Protein 3RZ2 (pdb70)

CATH classification: 3.90.190.10

Organism: Rattus norvegicus (NCBI:txid10116)

Foldseek 3Di:
DWWAQDVLAIEGEWEQDAPVCVVVVLVVCVVQQAQEEEEAEDHHDDCCVVVVPNHYYHYQHDAQLGPRPPVVLVCLLVCRLPVRVPPGRHYHYYYYHGGRRCVLLSVLSNVCLVVAQSVSSVVSVCVTVVDDQPPSSSVVSNVDDYPNPHDD/DFWFDDDLAIEDEWADDAQVCVVVCVVCVVVQQAQEEEAQADDHYDVCVVVVPGYHYHYQHADFLDDSDPVVQVVLLVCRQCVSVVDGRHYYYYYYHRRARVRLLSVLCSDVLCPDQSVRSVCSVCVRVVVHDDPSSSVVSNPDDHPNVHDD/DCPDDDDDD/DPDDDDDDD

Solvent-accessible surface area: 15547 Å² total; per-residue (Å²): 106,30,56,3,59,43,122,71,4,60,0,3,14,4,82,23,11,80,121,91,66,34,90,64,35,24,54,42,8,67,179,93,30,4,37,2,9,1,2,1,4,68,53,69,31,48,0,36,56,15,37,69,95,70,10,64,1,8,23,6,71,28,69,51,44,36,85,1,61,118,97,17,10,74,32,0,21,45,26,3,90,88,44,5,79,95,81,116,59,10,0,0,0,1,0,0,35,93,11,20,28,37,0,2,4,2,0,0,0,4,0,13,1,6,61,29,66,55,55,70,0,6,117,61,3,88,124,73,72,173,60,15,3,83,86,52,8,46,104,46,2,93,79,26,88,6,59,52,60,23,150,126,130,20,69,4,66,46,117,76,2,52,1,4,5,17,96,35,13,85,85,81,43,24,108,74,56,20,42,51,13,57,151,87,36,7,51,0,20,3,5,3,2,46,58,78,53,48,6,34,50,18,52,89,117,56,13,64,6,4,44,24,78,25,57,114,36,44,71,8,65,137,96,16,10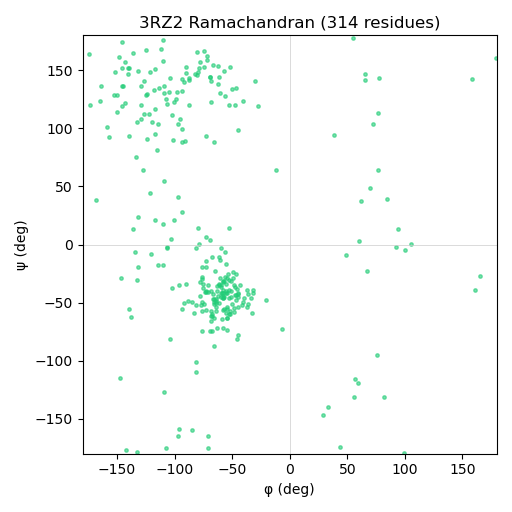,52,25,0,18,69,22,6,50,55,48,4,71,112,34,113,59,8,0,0,2,0,4,2,62,77,42,20,35,37,0,0,6,8,0,0,0,1,0,11,1,4,19,51,36,54,73,75,0,18,116,65,1,73,144,48,78,210,57,4,15,81,78,54,14,52,113,40,2,92,72,26,94,6,54,45,90,26,205,126,154,106,108,47,59,73,95,115,95,137,152,112,61,73,154,126,104,112

GO terms:
  GO:0004725 protein tyrosine phosphatase activity (F, IDA)
  GO:0005634 nucleus (C, EXP)

Radius of gyration: 25.51 Å; Cα contacts (8 Å, |Δi|>4): 509; chains: 4; bounding box: 79×42×64 Å

Secondary structure (DSSP, 8-state):
---EEETTEEEEEE----TTTHHHHHHHHHTTTEEEEEE-S---S--HHHHHSS-EEEE----SSS---SHHHHHHHHHHHHHHHHSTT-EEEEE-SSSSTTHHHHHHHHHHTTT--HHHHHHHHHTTSSS---HHHHHHHHH---------/-EEEEETTEEEEEE----TTTHHHHHHHHHTTTEEEEEESS---S-HHHHHTTTPBP-B----SSS--HHHHHHHHHHHHHHHHHHSTT-EEEEE-SSSSTHHHHHHHHHHHHTSS-HHHHHHHHHTTTSS---HHHHHHHHT---------/---S-----/---------

Sequence (322 aa):
PVEVTYKNMRFLITHNPTNATLNKFIEELKKYGVTTIVRVCEATYDTTLVEKEGIHVLDWPFDDGAPPSNQIVDDWLSLVKIKFREEPGCCIAVHCVAGLGRAPVLVALALIEGGMKYEDAVQFIRQKRRGAFNSKQLLYLEKYRPKMRLRFPVEVTYKNMRFLITHNPTNATLNKFIEELKKYGVTTIVRVCEATYDTTLVEKEGIHVLDWPFDDGAPPSNQIVDDWLSLVKIKFREEPGCCIAVHCVAGLGRAPVLVALALIEGGMKYEDAVQFIRQKRRGAFNSKQLLYLEKYRPKMRLRFSLIPPKYITSLIPPKYIT

Structure (mmCIF, N/CA/C/O backbone):
data_3RZ2
#
_entry.id   3RZ2
#
_cell.length_a   146.513
_cell.length_b   146.513
_cell.length_c   146.513
_cell.angle_alpha   90.00
_cell.angle_beta   90.00
_cell.angle_gamma   90.00
#
_symmetry.space_group_name_H-M   'I 21 3'
#
loop_
_entity.id
_entity.type
_entity.pdbx_description
1 polymer 'Protein tyrosine phosphatase type IVA 1'
2 polymer 'Prl-1 (PTP4A1)'
3 water water
#
loop_
_atom_site.group_PDB
_atom_site.id
_atom_site.type_symbol
_atom_site.label_atom_id
_atom_site.label_alt_id
_atom_site.label_comp_id
_atom_site.label_asym_id
_atom_site.label_entity_id
_atom_site.label_seq_id
_atom_site.pdbx_PDB_ins_code
_atom_site.Cartn_x
_atom_site.Cartn_y
_atom_site.Cartn_z
_atom_site.occupancy
_atom_site.B_iso_or_equiv
_atom_site.auth_seq_id
_atom_site.auth_comp_id
_atom_site.auth_asym_id
_atom_site.auth_atom_id
_atom_site.pdbx_PDB_model_num
ATOM 1 N N . PRO A 1 29 ? -27.946 24.540 -33.182 1.00 74.27 9 PRO A N 1
ATOM 2 C CA . PRO A 1 29 ? -27.541 23.237 -33.790 1.00 73.97 9 PRO A CA 1
ATOM 3 C C . PRO A 1 29 ? -27.398 23.272 -35.331 1.00 71.99 9 PRO A C 1
ATOM 4 O O . PRO A 1 29 ? -28.338 23.641 -36.047 1.00 71.18 9 PRO A O 1
ATOM 8 N N . VAL A 1 30 ? -26.220 22.871 -35.822 1.00 69.63 10 VAL A N 1
ATOM 9 C CA . VAL A 1 30 ? -25.920 22.863 -37.262 1.00 67.46 10 VAL A CA 1
ATOM 10 C C . VAL A 1 30 ? -25.759 21.475 -37.907 1.00 65.77 10 VAL A C 1
ATOM 11 O O . VAL A 1 30 ? -25.62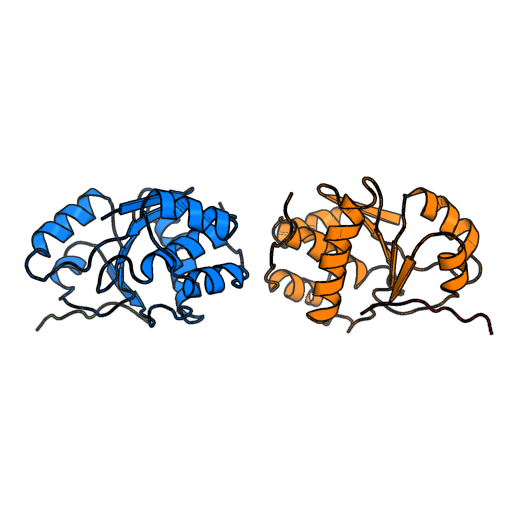4 20.459 -37.219 1.00 65.19 10 VAL A O 1
ATOM 15 N N . GLU A 1 31 ? -25.730 21.459 -39.238 1.00 63.45 11 GLU A N 1
ATOM 16 C CA . GLU A 1 31 ? -25.619 20.220 -40.003 1.00 60.93 11 GLU A CA 1
ATOM 17 C C . GLU A 1 31 ? -24.720 20.278 -41.244 1.00 60.23 11 GLU A C 1
ATOM 18 O O . GLU A 1 31 ? -24.634 21.296 -41.929 1.00 59.67 11 GLU A O 1
ATOM 24 N N . VAL A 1 32 ? -24.067 19.162 -41.544 1.00 59.61 12 VAL A N 1
ATOM 25 C CA . VAL A 1 32 ? -23.180 19.096 -42.696 1.00 58.91 12 VAL A CA 1
ATOM 26 C C . VAL A 1 32 ? -23.242 17.727 -43.349 1.00 57.70 12 VAL A C 1
ATOM 27 O O . VAL A 1 32 ? -23.249 16.704 -42.664 1.00 57.06 12 VAL A O 1
ATOM 31 N N . THR A 1 33 ? -23.292 17.715 -44.677 1.00 56.22 13 THR A N 1
ATOM 32 C CA . THR A 1 33 ? -23.335 16.460 -45.406 1.00 54.74 13 THR A CA 1
ATOM 33 C C . THR A 1 33 ? -22.213 16.376 -46.434 1.00 53.38 13 THR A C 1
ATOM 34 O O . THR A 1 33 ? -21.558 17.361 -46.749 1.00 52.48 13 THR A O 1
ATOM 38 N N . TYR A 1 34 ? -22.011 15.178 -46.955 1.00 52.02 14 TYR A N 1
ATOM 39 C CA . TYR A 1 34 ? -20.973 14.918 -47.926 1.00 52.18 14 TYR A CA 1
ATOM 40 C C . TYR A 1 34 ? -21.226 13.484 -48.343 1.00 52.09 14 TYR A C 1
ATOM 41 O O . TYR A 1 34 ? -21.193 12.584 -47.508 1.00 53.28 14 TYR A O 1
ATOM 50 N N . LYS A 1 35 ? -21.491 13.270 -49.626 1.00 52.20 15 LYS A N 1
ATOM 51 C CA . LYS A 1 35 ? -21.762 11.930 -50.131 1.00 51.60 15 LYS A CA 1
ATOM 52 C C . LYS A 1 35 ? -22.917 11.334 -49.344 1.00 51.56 15 LYS A C 1
ATOM 53 O O . LYS A 1 35 ? -23.943 11.980 -49.140 1.00 52.87 15 LYS A O 1
ATOM 59 N N . ASN A 1 36 ? -22.725 10.106 -48.883 1.00 52.43 16 ASN A N 1
ATOM 60 C CA . ASN A 1 36 ? -23.733 9.380 -48.119 1.00 53.40 16 ASN A CA 1
ATOM 61 C C . ASN A 1 36 ? -23.817 9.805 -46.654 1.00 52.86 16 ASN A C 1
ATOM 62 O O . ASN A 1 36 ? -24.629 9.259 -45.894 1.00 53.13 16 ASN A O 1
ATOM 67 N N . MET A 1 37 ? -22.993 10.777 -46.262 1.00 51.15 17 MET A N 1
ATOM 68 C CA . MET A 1 37 ? -22.959 11.230 -44.878 1.00 49.43 17 MET A CA 1
ATOM 69 C C . MET A 1 37 ? -23.652 12.550 -44.612 1.00 48.31 17 MET A C 1
ATOM 70 O O . MET A 1 37 ? -23.611 13.466 -45.419 1.00 48.37 17 MET A O 1
ATOM 75 N N . ARG A 1 38 ? -24.285 12.633 -43.451 1.00 49.39 18 ARG A N 1
ATOM 76 C CA . ARG A 1 38 ? -24.988 13.831 -43.010 1.00 48.41 18 ARG A CA 1
ATOM 77 C C . ARG A 1 38 ? -24.879 13.805 -41.502 1.00 49.21 18 ARG A C 1
ATOM 78 O O . ARG A 1 38 ? -25.410 12.907 -40.840 1.00 48.68 18 ARG A O 1
ATOM 86 N N . PHE A 1 39 ? -24.167 14.781 -40.963 1.00 50.46 19 PHE A N 1
ATOM 87 C CA . PHE A 1 39 ? -23.960 14.862 -39.529 1.00 50.49 19 PHE A CA 1
ATOM 88 C C . PHE A 1 39 ? -24.732 16.038 -38.984 1.00 51.43 19 PHE A C 1
ATOM 89 O O . PHE A 1 39 ? -25.328 16.803 -39.748 1.00 51.96 19 PHE A O 1
ATOM 97 N N . LEU A 1 40 ? -24.713 16.191 -37.668 1.00 50.55 20 LEU A N 1
ATOM 98 C CA . LEU A 1 40 ? -25.433 17.283 -37.049 1.00 51.76 20 LEU A CA 1
ATOM 99 C C . LEU A 1 40 ? -24.860 17.623 -35.685 1.00 53.50 20 LEU A C 1
ATOM 100 O O . LEU A 1 40 ? -25.257 17.023 -34.692 1.00 54.27 20 LEU A O 1
ATOM 105 N N . ILE A 1 41 ? -23.928 18.575 -35.630 1.00 55.23 21 ILE A N 1
ATOM 106 C CA . ILE A 1 41 ? -23.340 18.973 -34.350 1.00 57.28 21 ILE A CA 1
ATOM 107 C C . ILE A 1 41 ? -24.407 19.687 -33.555 1.00 58.91 21 ILE A C 1
ATOM 108 O O . ILE A 1 41 ? -25.220 20.414 -34.116 1.00 60.39 21 ILE A O 1
ATOM 113 N N . THR A 1 42 ? -24.409 19.493 -32.247 1.00 61.18 22 THR A N 1
ATOM 114 C CA . THR A 1 42 ? -25.426 20.125 -31.428 1.00 63.07 22 THR A CA 1
ATOM 115 C C . THR A 1 42 ? -24.913 20.613 -30.088 1.00 65.34 22 THR A C 1
ATOM 116 O O . THR A 1 42 ? -23.720 20.518 -29.783 1.00 64.11 22 THR A O 1
ATOM 120 N N . HIS A 1 43 ? -25.849 21.138 -29.298 1.00 69.47 23 HIS A N 1
ATOM 121 C CA . HIS A 1 43 ? -25.570 21.657 -27.969 1.00 72.03 23 HIS A CA 1
ATOM 122 C C . HIS A 1 43 ? -26.067 20.699 -26.913 1.00 73.96 23 HIS A C 1
ATOM 123 O O . HIS A 1 43 ? -27.208 20.228 -26.965 1.00 74.65 23 HIS A O 1
ATOM 130 N N . ASN A 1 44 ? -25.187 20.419 -25.961 1.00 75.76 24 ASN A N 1
ATOM 131 C CA . ASN A 1 44 ? -25.475 19.548 -24.833 1.00 76.68 24 ASN A CA 1
ATOM 132 C C . ASN A 1 44 ? -26.846 19.920 -24.273 1.00 77.15 24 ASN A C 1
ATOM 133 O O . ASN A 1 44 ? -26.975 20.875 -23.505 1.00 76.99 24 ASN A O 1
ATOM 138 N N . PRO A 1 45 ? -27.889 19.170 -24.649 1.00 77.31 25 PRO A N 1
ATOM 139 C CA . PRO A 1 45 ? -29.230 19.473 -24.154 1.00 78.16 25 PRO A CA 1
ATOM 140 C C . PRO A 1 45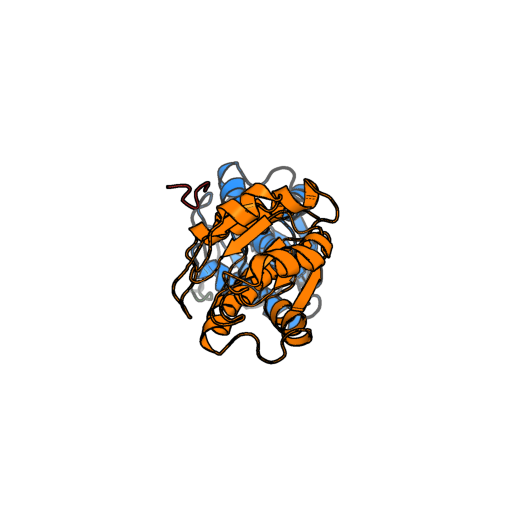 ? -29.325 19.344 -22.647 1.00 79.35 25 PRO A C 1
ATOM 141 O O . PRO A 1 45 ? -28.766 18.418 -22.050 1.00 78.08 25 PRO A O 1
ATOM 145 N N . THR A 1 46 ? -30.024 20.288 -22.030 1.00 81.64 26 THR A N 1
ATOM 146 C CA . THR A 1 46 ? -30.214 20.238 -20.592 1.00 83.02 26 THR A CA 1
ATOM 147 C C . THR A 1 46 ? -31.352 19.249 -20.375 1.00 84.44 26 THR A C 1
ATOM 148 O O . THR A 1 46 ? -32.055 18.872 -21.319 1.00 85.05 26 THR A O 1
ATOM 152 N N . ASN A 1 47 ? -31.516 18.805 -19.141 1.00 85.71 27 ASN A N 1
ATOM 153 C CA . ASN A 1 47 ? -32.579 17.877 -18.821 1.00 86.51 27 ASN A CA 1
ATOM 154 C C . ASN A 1 47 ? -33.898 18.625 -19.071 1.00 87.76 27 ASN A C 1
ATOM 155 O O . ASN A 1 47 ? -34.945 18.018 -19.323 1.00 88.33 27 ASN A O 1
ATOM 160 N N . ALA A 1 48 ? -33.816 19.956 -19.024 1.00 88.05 28 ALA A N 1
ATOM 161 C CA . ALA A 1 48 ? -34.962 20.848 -19.217 1.00 87.73 28 ALA A CA 1
ATOM 162 C C . ALA A 1 48 ? -35.566 20.856 -20.624 1.00 87.65 28 ALA A C 1
ATOM 163 O O . ALA A 1 48 ? -36.647 21.426 -20.831 1.00 88.81 28 ALA A O 1
ATOM 165 N N . THR A 1 49 ? -34.883 20.237 -21.588 1.00 85.59 29 THR A N 1
ATOM 166 C CA . THR A 1 49 ? -35.377 20.209 -22.964 1.00 82.50 29 THR A CA 1
ATOM 167 C C . THR A 1 49 ? -35.305 18.838 -23.634 1.00 80.14 29 THR A C 1
ATOM 168 O O . THR A 1 49 ? -35.809 18.662 -24.746 1.00 79.06 29 THR A O 1
ATOM 172 N N . LEU A 1 50 ? -34.689 17.874 -22.951 1.00 78.33 30 LEU A N 1
ATO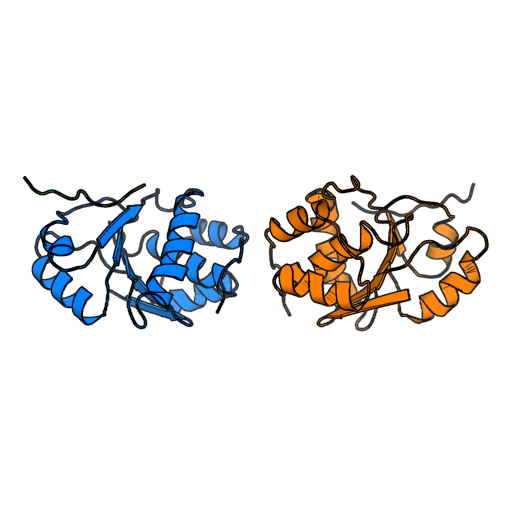M 173 C CA . LEU A 1 50 ? -34.537 16.508 -23.464 1.00 76.02 30 LEU A CA 1
ATOM 174 C C . LEU A 1 50 ? -35.739 16.019 -24.270 1.00 74.15 30 LEU A C 1
ATOM 175 O O . LEU A 1 50 ? -35.571 15.401 -25.314 1.00 74.56 30 LEU A O 1
ATOM 177 N N . ASN A 1 51 ? -36.943 16.303 -23.785 1.00 73.46 31 ASN A N 1
ATOM 178 C CA . ASN A 1 51 ? -38.174 15.896 -24.461 1.00 71.91 31 ASN A CA 1
ATOM 179 C C . ASN A 1 51 ? -38.284 16.540 -25.835 1.00 70.67 31 ASN A C 1
ATOM 180 O O . ASN A 1 51 ? -38.644 15.883 -26.807 1.00 69.77 31 ASN A O 1
ATOM 182 N N . LYS A 1 52 ? -37.974 17.829 -25.907 1.00 70.01 32 LYS A N 1
ATOM 183 C CA . LYS A 1 52 ? -38.031 18.560 -27.167 1.00 69.76 32 LYS A CA 1
ATOM 184 C C . LYS A 1 52 ? -36.884 18.141 -28.071 1.00 69.43 32 LYS A C 1
ATOM 185 O O . LYS A 1 52 ? -37.057 17.994 -29.284 1.00 69.27 32 LYS A O 1
ATOM 187 N N . PHE A 1 53 ? -35.712 17.956 -27.470 1.00 69.41 33 PHE A N 1
ATOM 188 C CA . PHE A 1 53 ? -34.511 17.555 -28.201 1.00 69.04 33 PHE A CA 1
ATOM 189 C C . PHE A 1 53 ? -34.809 16.323 -29.033 1.00 68.07 33 PHE A C 1
ATOM 190 O O . PHE A 1 53 ? -34.633 16.323 -30.245 1.00 66.77 33 PHE A O 1
ATOM 198 N N . ILE A 1 54 ? -35.267 15.275 -28.362 1.00 67.94 34 ILE A N 1
ATOM 199 C CA . ILE A 1 54 ? -35.615 14.033 -29.029 1.00 68.77 34 ILE A CA 1
ATOM 200 C C . ILE A 1 54 ? -36.465 14.332 -30.261 1.00 69.01 34 ILE A C 1
ATOM 201 O O . ILE A 1 54 ? -36.214 13.810 -31.350 1.00 68.96 34 ILE A O 1
ATOM 206 N N . GLU A 1 55 ? -37.476 15.175 -30.079 1.00 67.66 35 GLU A N 1
ATOM 207 C CA . GLU A 1 55 ? -38.358 15.544 -31.174 1.00 66.92 35 GLU A CA 1
ATOM 208 C C . GLU A 1 55 ? -37.566 16.204 -32.305 1.00 66.43 35 GLU A C 1
ATOM 209 O O . GLU A 1 55 ? -37.811 15.937 -33.481 1.00 65.95 35 GLU A O 1
ATOM 211 N N . GLU A 1 56 ? -36.623 17.071 -31.953 1.00 65.00 36 GLU A N 1
ATOM 212 C CA . GLU A 1 56 ? -35.817 17.737 -32.965 1.00 63.33 36 GLU A CA 1
ATOM 213 C C . GLU A 1 56 ? -35.008 16.677 -33.680 1.00 62.94 36 GLU A C 1
ATOM 214 O O . GLU A 1 56 ? -35.097 16.513 -34.891 1.00 62.87 36 GLU A O 1
ATOM 216 N N . LEU A 1 57 ? -34.224 15.948 -32.898 1.00 63.53 37 LEU A N 1
ATOM 217 C CA . LEU A 1 57 ? -33.364 14.894 -33.409 1.00 63.05 37 LEU A CA 1
ATOM 218 C C . LEU A 1 57 ? -34.061 13.941 -34.365 1.00 62.86 37 LEU A C 1
ATOM 219 O O . LEU A 1 57 ? -33.493 13.574 -35.393 1.00 64.10 37 LEU A O 1
ATOM 224 N N . LYS A 1 58 ? -35.281 13.535 -34.029 1.00 61.92 38 LYS A N 1
ATOM 225 C CA . LYS A 1 58 ? -36.015 12.595 -34.869 1.00 62.41 38 LYS A CA 1
ATOM 226 C C . LYS A 1 58 ? -36.526 13.237 -36.161 1.00 62.82 38 LYS A C 1
ATOM 227 O O . LYS A 1 58 ? -36.838 12.536 -37.128 1.00 63.43 38 LYS A O 1
ATOM 229 N N . LYS A 1 59 ? -36.601 14.568 -36.170 1.00 62.91 39 LYS A N 1
ATOM 230 C CA . LYS A 1 59 ? -37.062 15.326 -37.335 1.00 62.46 39 LYS A CA 1
ATOM 231 C C . LYS A 1 59 ? -35.927 15.503 -38.345 1.00 62.01 39 LYS A C 1
ATOM 232 O O . LYS A 1 59 ? -36.111 16.077 -39.424 1.00 62.69 39 LYS A O 1
ATOM 238 N N . TYR A 1 60 ? -34.752 15.006 -37.978 1.00 61.51 40 TYR A N 1
ATOM 239 C CA . TYR A 1 60 ? -33.573 15.077 -38.831 1.00 60.09 40 TYR A CA 1
ATOM 240 C C . TYR A 1 60 ? -33.187 13.704 -39.373 1.00 58.14 40 TYR A C 1
ATOM 241 O O . TYR A 1 60 ? -32.459 13.595 -40.362 1.00 58.48 40 TYR A O 1
ATOM 250 N N . GLY A 1 61 ? -33.698 12.659 -38.735 1.00 55.10 41 GLY A N 1
ATOM 251 C CA . GLY A 1 61 ? -33.376 11.318 -39.166 1.00 53.73 41 GLY A CA 1
ATOM 252 C C . GLY A 1 61 ? -32.196 10.836 -38.355 1.00 52.94 41 GLY A C 1
ATOM 253 O O . GLY A 1 61 ? -31.568 9.839 -38.698 1.00 51.46 41 GLY A O 1
ATOM 254 N N . VAL A 1 62 ? -31.896 11.562 -37.278 1.00 52.82 42 VAL A N 1
ATOM 255 C CA . VAL A 1 62 ? -30.791 11.218 -36.396 1.00 52.19 42 VAL A CA 1
ATOM 256 C C . VAL A 1 62 ? -31.118 9.931 -35.671 1.00 53.39 42 VAL A C 1
ATOM 257 O O . VAL A 1 62 ? -32.122 9.852 -34.974 1.00 54.36 42 VAL A O 1
ATOM 261 N N . THR A 1 63 ? -30.255 8.931 -35.831 1.00 54.40 43 THR A N 1
ATOM 262 C CA . THR A 1 63 ? -30.456 7.614 -35.230 1.00 53.87 43 THR A CA 1
ATOM 263 C C . THR A 1 63 ? -29.411 7.285 -34.186 1.00 54.89 43 THR A C 1
ATOM 264 O O . THR A 1 63 ? -29.575 6.364 -33.380 1.00 55.45 43 THR A O 1
ATOM 268 N N . THR A 1 64 ? -28.315 8.019 -34.228 1.00 53.71 44 THR A N 1
ATOM 269 C CA . THR A 1 64 ? -27.235 7.780 -33.304 1.00 53.14 44 THR A CA 1
ATOM 270 C C . THR A 1 64 ? -26.690 9.109 -32.882 1.00 54.32 44 THR A C 1
ATOM 271 O O . THR A 1 64 ? -26.775 10.087 -33.621 1.00 56.29 44 THR A O 1
ATOM 275 N N . ILE A 1 65 ? -26.136 9.154 -31.686 1.00 54.06 45 ILE A N 1
ATOM 276 C CA . ILE A 1 65 ? -25.577 10.382 -31.198 1.00 53.20 45 ILE A CA 1
ATOM 277 C C . ILE A 1 65 ? -24.329 10.046 -30.413 1.00 53.63 45 ILE A C 1
ATOM 278 O O . ILE A 1 65 ? -24.369 9.273 -29.460 1.00 54.11 45 ILE A O 1
ATOM 283 N N . VAL A 1 66 ? -23.209 10.617 -30.832 1.00 53.37 46 VAL A N 1
ATOM 284 C CA . VAL A 1 66 ? -21.962 10.376 -30.143 1.00 52.13 46 VAL A CA 1
ATOM 285 C C . VAL A 1 66 ? -21.698 11.551 -29.209 1.00 54.32 46 VAL A C 1
ATOM 286 O O . VAL A 1 66 ? -21.713 12.704 -29.636 1.00 54.36 46 VAL A O 1
ATOM 290 N N . ARG A 1 67 ? -21.497 11.247 -27.928 1.00 56.04 47 ARG A N 1
ATOM 291 C CA . ARG A 1 67 ? -21.203 12.253 -26.918 1.00 56.71 47 ARG A CA 1
ATOM 292 C C . ARG A 1 67 ? -19.700 12.163 -26.682 1.00 58.80 47 ARG A C 1
ATOM 293 O O . ARG A 1 67 ? -19.207 11.174 -26.142 1.00 59.51 47 ARG A O 1
ATOM 301 N N . VAL A 1 68 ? -18.984 13.203 -27.095 1.00 61.06 48 VAL A N 1
ATOM 302 C CA . VAL A 1 68 ? -17.530 13.269 -26.971 1.00 62.22 48 VAL A CA 1
ATOM 303 C C . VAL A 1 68 ? -17.069 14.158 -25.819 1.00 63.69 48 VAL A C 1
ATOM 304 O O . VAL A 1 68 ? -15.873 14.398 -25.649 1.00 63.56 48 VAL A O 1
ATOM 308 N N . CYS A 1 69 ? -18.018 14.653 -25.036 1.00 66.35 49 CYS A N 1
ATOM 309 C CA . CYS A 1 69 ? -17.700 15.514 -23.903 1.00 69.56 49 CYS A CA 1
ATOM 310 C C . CYS A 1 69 ? -18.493 14.994 -22.703 1.00 70.00 49 CYS A C 1
ATOM 311 O O . CYS A 1 69 ? -19.193 13.990 -22.820 1.00 70.98 49 CYS A O 1
ATOM 314 N N . GLU A 1 70 ? -18.372 15.649 -21.553 1.00 71.20 50 GLU A N 1
ATOM 315 C CA . GLU A 1 70 ? -19.091 15.225 -20.340 1.00 72.26 50 GLU A CA 1
ATOM 316 C C . GLU A 1 70 ? -20.585 14.914 -20.562 1.00 72.02 50 GLU A C 1
ATOM 317 O O . GLU A 1 70 ? -21.303 15.679 -21.214 1.00 71.67 50 GLU A O 1
ATOM 319 N N . ALA A 1 71 ? -21.045 13.791 -20.006 1.00 71.44 51 ALA A N 1
ATOM 320 C CA . ALA A 1 71 ? -22.443 13.370 -20.135 1.00 71.93 51 ALA A CA 1
ATOM 321 C C . ALA A 1 71 ? -23.307 13.981 -19.035 1.00 72.24 51 ALA A C 1
ATOM 322 O O . ALA A 1 71 ? -23.088 13.737 -17.848 1.00 72.54 51 ALA A O 1
ATOM 324 N N . THR A 1 72 ? -24.308 14.757 -19.432 1.00 71.96 52 THR A N 1
ATOM 325 C CA . THR A 1 72 ? -25.163 15.411 -18.458 1.00 71.13 52 THR A CA 1
ATOM 326 C C . THR A 1 72 ? -26.640 15.078 -18.561 1.00 70.50 52 THR A C 1
ATOM 327 O O . THR A 1 72 ? -27.487 15.965 -18.471 1.00 70.85 52 THR A O 1
ATOM 331 N N . TYR A 1 73 ? -26.954 13.805 -18.745 1.00 69.75 53 TYR A N 1
ATOM 332 C CA . TYR A 1 73 ? -28.346 13.408 -18.833 1.00 70.52 53 TYR A CA 1
ATOM 333 C C . TYR A 1 73 ? -28.563 11.921 -19.057 1.00 70.89 53 TYR A C 1
ATOM 334 O O . TYR A 1 73 ? -27.658 11.198 -19.475 1.00 70.05 53 TYR A O 1
ATOM 343 N N . ASP A 1 74 ? -29.782 11.486 -18.747 1.00 72.31 54 ASP A N 1
ATOM 344 C CA . ASP A 1 74 ? -30.214 10.103 -18.897 1.00 73.45 54 ASP A CA 1
ATOM 345 C C . ASP A 1 74 ? -30.381 9.780 -20.376 1.00 73.02 54 ASP A C 1
ATOM 346 O O . ASP A 1 74 ? -30.568 10.675 -21.200 1.00 71.86 54 ASP A O 1
ATOM 351 N N . THR A 1 75 ? -30.334 8.494 -20.704 1.00 72.75 55 THR A N 1
ATOM 352 C CA . THR A 1 75 ? -30.463 8.061 -22.085 1.00 71.53 55 THR A CA 1
ATOM 353 C C . THR A 1 75 ? -31.642 7.120 -22.312 1.00 71.43 55 THR A C 1
ATOM 354 O O . THR A 1 75 ? -31.966 6.795 -23.452 1.00 72.01 55 THR A O 1
ATOM 358 N N . THR A 1 76 ? -32.289 6.689 -21.234 1.00 71.25 56 THR A N 1
ATOM 359 C CA . THR A 1 76 ? -33.413 5.765 -21.355 1.00 70.34 56 THR A CA 1
ATOM 360 C C . THR A 1 76 ? -34.539 6.299 -22.231 1.00 69.34 56 THR A C 1
ATOM 361 O O . THR A 1 76 ? -35.074 5.568 -23.063 1.00 68.49 56 THR A O 1
ATOM 365 N N . LEU A 1 77 ? -34.900 7.566 -22.044 1.00 69.32 57 LEU A N 1
ATOM 366 C CA . LEU A 1 77 ? -35.968 8.173 -22.836 1.00 69.25 57 LEU A CA 1
ATOM 367 C C . LEU A 1 77 ? -35.568 8.199 -24.303 1.00 69.59 57 LEU A C 1
ATOM 368 O O . LEU A 1 77 ? -36.393 7.947 -25.182 1.00 69.52 57 LEU A O 1
ATOM 370 N N . VAL A 1 78 ? -34.297 8.510 -24.553 1.00 70.15 58 VAL A N 1
ATOM 371 C CA . VAL A 1 78 ? -33.738 8.561 -25.908 1.00 70.66 58 VAL A CA 1
ATOM 372 C C . VAL A 1 78 ? -33.738 7.171 -26.521 1.00 70.80 58 VAL A C 1
ATOM 373 O O . VAL A 1 78 ? -34.380 6.910 -27.536 1.00 69.53 58 VAL A O 1
ATOM 377 N N . GLU A 1 79 ? -32.974 6.290 -25.891 1.00 71.99 59 GLU A N 1
ATOM 378 C CA . GLU A 1 79 ? -32.862 4.915 -26.325 1.00 73.11 59 GLU A CA 1
ATOM 379 C C . GLU A 1 79 ? -34.261 4.338 -26.436 1.00 73.20 59 GLU A C 1
ATOM 380 O O . GLU A 1 79 ? -34.499 3.396 -27.190 1.00 74.51 59 GLU A O 1
ATOM 386 N N . LYS A 1 80 ? -35.185 4.907 -25.669 1.00 72.60 60 LYS A N 1
ATOM 387 C CA . LYS A 1 80 ? -36.570 4.467 -25.700 1.00 71.08 60 LYS A CA 1
ATOM 388 C C . LYS A 1 80 ? -36.984 4.641 -27.153 1.00 70.00 60 LYS A C 1
ATOM 389 O O . LYS A 1 80 ? -37.584 3.752 -27.760 1.00 69.80 60 LYS A O 1
ATOM 391 N N . GLU A 1 81 ? -36.628 5.798 -27.702 1.00 69.76 61 GLU A N 1
ATOM 392 C CA . GLU A 1 81 ? -36.910 6.135 -29.092 1.00 69.29 61 GLU A CA 1
ATOM 393 C C . GLU A 1 81 ? -35.697 5.756 -29.924 1.00 67.25 61 GLU A C 1
ATOM 394 O O . GLU A 1 81 ? -34.719 6.493 -29.976 1.00 67.80 61 GLU A O 1
ATOM 400 N N . GLY A 1 82 ? -35.777 4.596 -30.562 1.00 64.52 62 GLY A N 1
ATOM 401 C CA . GLY A 1 82 ? -34.690 4.097 -31.379 1.00 61.77 62 GLY A CA 1
ATOM 402 C C . GLY A 1 82 ? -33.556 5.041 -31.731 1.00 60.74 62 GLY A C 1
ATOM 403 O O . GLY A 1 82 ? -33.348 5.337 -32.907 1.00 61.97 62 GLY A O 1
ATOM 404 N N . ILE A 1 83 ? -32.812 5.502 -30.727 1.00 59.17 63 ILE A N 1
ATOM 405 C CA . ILE A 1 83 ? -31.673 6.396 -30.952 1.00 57.64 63 ILE A CA 1
ATOM 406 C C . ILE A 1 83 ? -30.517 6.021 -30.032 1.00 57.84 63 ILE A C 1
ATOM 407 O O . ILE A 1 83 ? -30.459 6.485 -28.899 1.00 60.08 63 ILE A O 1
ATOM 412 N N . HIS A 1 84 ? -29.587 5.194 -30.496 1.00 57.60 64 HIS A N 1
ATOM 413 C CA . HIS A 1 84 ? -28.497 4.840 -29.606 1.00 57.86 64 HIS A CA 1
ATOM 414 C C . HIS A 1 84 ? -27.609 6.031 -29.285 1.00 56.66 64 HIS A C 1
ATOM 415 O O . HIS A 1 84 ? -27.532 6.989 -30.053 1.00 57.46 64 HIS A O 1
ATOM 422 N N . VAL A 1 85 ? -26.951 5.968 -28.133 1.00 55.66 65 VAL A N 1
ATOM 423 C CA . VAL A 1 85 ? -26.056 7.025 -27.702 1.00 55.23 65 VAL A CA 1
ATOM 424 C C . VAL A 1 85 ? -24.739 6.396 -27.308 1.00 56.17 65 VAL A C 1
ATOM 425 O O . VAL A 1 85 ? -24.649 5.710 -26.292 1.00 58.05 65 VAL A O 1
ATOM 429 N N . LEU A 1 86 ? -23.726 6.613 -28.136 1.00 56.43 66 LEU A N 1
ATOM 430 C CA . LEU A 1 86 ? -22.395 6.091 -27.884 1.00 57.16 66 LEU A CA 1
ATOM 431 C C . LEU A 1 86 ? -21.665 7.170 -27.121 1.00 58.11 66 LEU A C 1
ATOM 432 O O . LEU A 1 86 ? -21.820 8.348 -27.426 1.00 58.86 66 LEU A O 1
ATOM 437 N N . ASP A 1 87 ? -20.873 6.779 -26.132 1.00 58.12 67 ASP A N 1
ATOM 438 C CA . ASP A 1 87 ? -20.141 7.756 -25.348 1.00 58.55 67 ASP A CA 1
ATOM 439 C C . ASP A 1 87 ? -18.639 7.570 -25.497 1.00 58.90 67 ASP A C 1
ATOM 440 O O . ASP A 1 87 ? -18.039 6.745 -24.808 1.00 59.31 67 ASP A O 1
ATOM 445 N N . TRP A 1 88 ? -18.035 8.322 -26.412 1.00 58.57 68 TRP A N 1
ATOM 446 C CA . TRP A 1 88 ? -16.596 8.235 -26.628 1.00 58.65 68 TRP A CA 1
ATOM 447 C C . TRP A 1 88 ? -15.991 9.622 -26.454 1.00 59.66 68 TRP A C 1
ATOM 448 O O . TRP A 1 88 ? -15.882 10.388 -27.405 1.00 59.31 68 TRP A O 1
ATOM 459 N N . PRO A 1 89 ? -15.574 9.962 -25.234 1.00 60.98 69 PRO A N 1
ATOM 460 C CA . PRO A 1 89 ? -15.003 11.293 -25.067 1.00 61.82 69 PRO A CA 1
ATOM 461 C C . PRO A 1 89 ? -13.532 11.367 -25.416 1.00 63.54 69 PRO A C 1
ATOM 462 O O . PRO A 1 89 ? -12.988 10.525 -26.127 1.00 62.24 69 PRO A O 1
ATOM 466 N N . PHE A 1 90 ? -12.918 12.414 -24.883 1.00 66.33 70 PHE A N 1
ATOM 467 C CA . PHE A 1 90 ? -11.503 12.740 -25.020 1.00 68.99 70 PHE A CA 1
ATOM 468 C C . PHE A 1 90 ? -11.428 14.228 -24.739 1.00 69.63 70 PHE A C 1
ATOM 469 O O . PHE A 1 90 ? -12.338 14.976 -25.098 1.00 69.27 70 PHE A O 1
ATOM 477 N N . ASP A 1 91 ? -10.367 14.646 -24.060 1.00 71.58 71 ASP A N 1
ATOM 478 C CA . ASP A 1 91 ? -10.194 16.048 -23.709 1.00 73.14 71 ASP A CA 1
ATOM 479 C C . ASP A 1 91 ? -10.119 16.926 -24.955 1.00 73.92 71 ASP A C 1
ATOM 480 O O . ASP A 1 91 ? -9.370 16.626 -25.888 1.00 71.74 71 ASP A O 1
ATOM 482 N N . ASP A 1 92 ? -10.917 17.997 -24.966 1.00 75.53 72 ASP A N 1
ATOM 483 C CA . ASP A 1 92 ? -10.940 18.943 -26.080 1.00 77.31 72 ASP A CA 1
ATOM 484 C C . ASP A 1 92 ? -9.465 19.302 -26.243 1.00 77.19 72 ASP A C 1
ATOM 485 O O . ASP A 1 92 ? -8.702 19.225 -25.278 1.00 77.68 72 ASP A O 1
ATOM 490 N N . GLY A 1 93 ? -9.052 19.675 -27.447 1.00 77.41 73 GLY A N 1
ATOM 491 C CA . GLY A 1 93 ? -7.654 20.004 -27.651 1.00 77.39 73 GLY A CA 1
ATOM 492 C C . GLY A 1 93 ? -6.762 18.806 -27.366 1.00 77.43 73 GLY A C 1
ATOM 493 O O . GLY A 1 93 ? -5.670 18.953 -26.817 1.00 78.41 73 GLY A O 1
ATOM 494 N N . ALA A 1 94 ? -7.235 17.616 -27.734 1.00 77.75 74 ALA A N 1
ATOM 495 C CA . ALA A 1 94 ? -6.497 16.366 -27.538 1.00 76.22 74 ALA A CA 1
ATOM 496 C C . ALA A 1 94 ? -6.930 15.343 -28.596 1.00 75.17 74 ALA A C 1
ATOM 497 O O . ALA A 1 94 ? -8.118 15.087 -28.767 1.00 75.12 74 ALA A O 1
ATOM 499 N N . PRO A 1 95 ? -5.968 14.736 -29.311 1.00 74.61 75 PRO A N 1
ATOM 500 C CA . PRO A 1 95 ? -6.337 13.759 -30.336 1.00 74.77 75 PRO A CA 1
ATOM 501 C C . PRO A 1 95 ? -7.187 12.624 -29.782 1.00 76.12 75 PRO A C 1
ATOM 502 O O . PRO A 1 95 ? -6.829 11.986 -28.793 1.00 77.87 75 PRO A O 1
ATOM 506 N N . PRO A 1 96 ? -8.336 12.362 -30.416 1.00 76.36 76 PRO A N 1
ATOM 507 C CA . PRO A 1 96 ? -9.234 11.291 -29.973 1.00 76.49 76 PRO A CA 1
ATOM 508 C C . PRO A 1 96 ? -8.652 9.881 -30.117 1.00 76.13 76 PRO A C 1
ATOM 509 O O . PRO A 1 96 ? -8.857 9.222 -31.131 1.00 78.00 76 PRO A O 1
ATOM 513 N N . SER A 1 97 ? -7.942 9.421 -29.092 1.00 75.13 77 SER A N 1
ATOM 514 C CA . SER A 1 97 ? -7.329 8.088 -29.087 1.00 74.31 77 SER A CA 1
ATOM 515 C C . SER A 1 97 ? -6.958 7.566 -30.475 1.00 73.24 77 SER A C 1
ATOM 516 O O . SER A 1 97 ? -6.558 8.327 -31.357 1.00 73.30 77 SER A O 1
ATOM 519 N N . ASN A 1 98 ? -7.074 6.252 -30.636 1.00 72.36 78 ASN A N 1
ATOM 520 C CA . ASN A 1 98 ? -6.790 5.556 -31.888 1.00 69.93 78 ASN A CA 1
ATOM 521 C C . ASN A 1 98 ? -7.978 4.646 -32.073 1.00 67.11 78 ASN A C 1
ATOM 522 O O . ASN A 1 98 ? -8.374 4.329 -33.190 1.00 66.94 78 ASN A O 1
ATOM 527 N N . GLN A 1 99 ? -8.532 4.226 -30.944 1.00 63.83 79 GLN A N 1
ATOM 528 C CA . GLN A 1 99 ? -9.692 3.369 -30.929 1.00 61.28 79 GLN A CA 1
ATOM 529 C C . GLN A 1 99 ? -10.843 4.207 -31.465 1.00 61.19 79 GLN A C 1
ATOM 530 O O . GLN A 1 99 ? -11.427 3.889 -32.508 1.00 60.51 79 GLN A O 1
ATOM 536 N N . ILE A 1 100 ? -11.136 5.293 -30.750 1.00 60.12 80 ILE A N 1
ATOM 537 C CA . ILE A 1 100 ? -12.201 6.238 -31.094 1.00 58.97 80 ILE A CA 1
ATOM 538 C C . ILE A 1 100 ? -12.283 6.604 -32.585 1.00 58.09 80 ILE A C 1
ATOM 539 O O . ILE A 1 100 ? -13.370 6.818 -33.130 1.00 56.48 80 ILE A O 1
ATOM 544 N N . VAL A 1 101 ? -11.139 6.688 -33.248 1.00 57.03 81 VAL A N 1
ATOM 545 C CA . VAL A 1 101 ? -11.153 6.999 -34.666 1.00 57.18 81 VAL A CA 1
ATOM 546 C C . VAL A 1 101 ? -11.665 5.775 -35.439 1.00 58.59 81 VAL A C 1
ATOM 547 O O . VAL A 1 101 ? -12.448 5.901 -36.391 1.00 58.13 81 VAL A O 1
ATOM 551 N N . ASP A 1 102 ? -11.226 4.588 -35.022 1.00 59.15 82 ASP A N 1
ATOM 552 C CA . ASP A 1 102 ? -11.667 3.366 -35.670 1.00 59.05 82 ASP A CA 1
ATOM 553 C C . ASP A 1 102 ? -13.176 3.367 -35.650 1.00 58.16 82 ASP A C 1
ATOM 554 O O . ASP A 1 102 ? -13.819 3.599 -36.668 1.00 58.63 82 ASP A O 1
ATOM 559 N N . ASP A 1 103 ? -13.730 3.133 -34.466 1.00 57.37 83 ASP A N 1
ATOM 560 C CA . ASP A 1 103 ? -15.175 3.091 -34.247 1.00 56.58 83 ASP A CA 1
ATOM 561 C C . ASP A 1 103 ? -15.936 4.157 -35.002 1.00 55.73 83 ASP A C 1
ATOM 562 O O . ASP A 1 103 ? -16.941 3.865 -35.654 1.00 54.53 83 ASP A O 1
ATOM 567 N N . TRP A 1 104 ? -15.465 5.396 -34.886 1.00 55.93 84 TRP A N 1
ATOM 568 C CA . TRP A 1 104 ? -16.081 6.523 -35.572 1.00 55.15 84 TRP A CA 1
ATOM 569 C C . TRP A 1 104 ? -16.110 6.177 -37.048 1.00 55.24 84 TRP A C 1
ATOM 570 O O . TRP A 1 104 ? -17.176 6.112 -37.674 1.00 56.35 84 TRP A O 1
ATOM 581 N N . LEU A 1 105 ? -14.926 5.937 -37.596 1.00 54.60 85 LEU A N 1
ATOM 582 C CA . LEU A 1 105 ? -14.801 5.606 -39.002 1.00 54.77 85 LEU A CA 1
ATOM 583 C C . LEU A 1 105 ? -15.669 4.423 -39.422 1.00 54.16 85 LEU A C 1
ATOM 584 O O . LEU A 1 105 ? -16.289 4.437 -40.482 1.00 56.51 85 LEU A O 1
ATOM 589 N N . SER A 1 106 ? -15.720 3.397 -38.593 1.00 53.84 86 SER A N 1
ATOM 590 C CA . SER A 1 106 ? -16.522 2.238 -38.922 1.00 54.20 86 SER A CA 1
ATOM 591 C C . SER A 1 106 ? -17.962 2.679 -38.861 1.00 54.07 86 SER A C 1
ATOM 592 O O . SER A 1 106 ? -18.680 2.643 -39.857 1.00 54.78 86 SER A O 1
ATOM 595 N N . LEU A 1 107 ? -18.369 3.106 -37.671 1.00 53.70 87 LEU A N 1
ATOM 596 C CA . LEU A 1 107 ? -19.720 3.582 -37.430 1.00 52.05 87 LEU A CA 1
ATOM 597 C C . LEU A 1 107 ? -20.219 4.364 -38.650 1.00 51.56 87 LEU A C 1
ATOM 598 O O . LEU A 1 107 ? -21.266 4.056 -39.214 1.00 50.21 87 LEU A O 1
ATOM 603 N N . VAL A 1 108 ? -19.444 5.363 -39.061 1.00 51.69 88 VAL A N 1
ATOM 604 C CA . VAL A 1 108 ? -19.797 6.195 -40.203 1.00 51.89 88 VAL A CA 1
ATOM 605 C C . VAL A 1 108 ? -19.988 5.437 -41.518 1.00 52.80 88 VAL A C 1
ATOM 606 O O . VAL A 1 108 ? -20.957 5.692 -42.230 1.00 54.80 88 VAL A O 1
ATOM 610 N N . LYS A 1 109 ? -19.083 4.523 -41.861 1.00 52.76 89 LYS A N 1
ATOM 611 C CA . LYS A 1 109 ? -19.243 3.767 -43.106 1.00 52.95 89 LYS A CA 1
ATOM 612 C C . LYS A 1 109 ? -20.445 2.819 -43.012 1.00 53.87 89 LYS A C 1
ATOM 613 O O . LYS A 1 109 ? -21.210 2.670 -43.968 1.00 55.26 89 LYS A O 1
ATOM 619 N N . ILE A 1 110 ? -20.618 2.198 -41.851 1.00 53.01 90 ILE A N 1
ATOM 620 C CA . ILE A 1 110 ? -21.719 1.268 -41.624 1.00 54.06 90 ILE A CA 1
ATOM 621 C C . ILE A 1 110 ? -23.092 1.940 -41.571 1.00 53.96 90 ILE A C 1
ATOM 622 O O . ILE A 1 110 ? -23.881 1.845 -42.511 1.00 54.44 90 ILE A O 1
ATOM 627 N N . LYS A 1 111 ? -23.369 2.617 -40.466 1.00 54.84 91 LYS A N 1
ATOM 628 C CA . LYS A 1 111 ? -24.646 3.288 -40.269 1.00 54.66 91 LYS A CA 1
ATOM 629 C C . LYS A 1 111 ? -25.234 3.935 -41.502 1.00 53.73 91 LYS A C 1
ATOM 630 O O . LYS A 1 111 ? -26.441 3.887 -41.724 1.00 52.93 91 LYS A O 1
ATOM 636 N N . PHE A 1 112 ? -24.378 4.539 -42.312 1.00 53.73 92 PHE A N 1
ATOM 637 C CA . PHE A 1 112 ? -24.841 5.233 -43.504 1.00 52.37 92 PHE A CA 1
ATOM 638 C C . PHE A 1 112 ? -25.241 4.336 -44.667 1.00 53.37 92 PHE A C 1
ATOM 639 O O . PHE A 1 112 ? -26.197 4.638 -45.378 1.00 53.54 92 PHE A O 1
ATOM 647 N N . ARG A 1 113 ? -24.519 3.241 -44.866 1.00 54.96 93 ARG A N 1
ATOM 648 C CA . ARG A 1 113 ? -24.843 2.327 -45.950 1.00 55.52 93 ARG A CA 1
ATOM 649 C C . ARG A 1 113 ? -26.029 1.505 -45.475 1.00 56.65 93 ARG A C 1
ATOM 650 O O . ARG A 1 113 ? -26.894 1.117 -46.259 1.00 55.57 93 ARG A O 1
ATOM 652 N N . GLU A 1 114 ? -26.060 1.281 -44.165 1.00 59.33 94 GLU A N 1
ATOM 653 C CA . GLU A 1 114 ? -27.097 0.502 -43.488 1.00 61.12 94 GLU A CA 1
ATOM 654 C C . GLU A 1 114 ? -28.445 1.199 -43.283 1.00 62.18 94 GLU A C 1
ATOM 655 O O . GLU A 1 114 ? -29.477 0.547 -43.228 1.00 63.45 94 GLU A O 1
ATOM 661 N N . GLU A 1 115 ? -28.432 2.517 -43.145 1.00 64.04 95 GLU A N 1
ATOM 662 C CA . GLU A 1 115 ? -29.659 3.287 -42.945 1.00 64.17 95 GLU A CA 1
ATOM 663 C C . GLU A 1 115 ? -29.640 4.488 -43.873 1.00 62.66 95 GLU A C 1
ATOM 664 O O . GLU A 1 115 ? -29.393 5.615 -43.446 1.00 61.28 95 GLU A O 1
ATOM 670 N N . PRO A 1 116 ? -29.893 4.257 -45.166 1.00 61.83 96 PRO A N 1
ATOM 671 C CA . PRO A 1 116 ? -29.912 5.294 -46.200 1.00 60.49 96 PRO A CA 1
ATOM 672 C C . PRO A 1 116 ? -30.713 6.532 -45.839 1.00 59.84 96 PRO A C 1
ATOM 673 O O . PRO A 1 116 ? -31.914 6.455 -45.573 1.00 60.74 96 PRO A O 1
ATOM 677 N N . GLY A 1 117 ? -30.030 7.671 -45.820 1.00 58.72 97 GLY A N 1
ATOM 678 C CA . GLY A 1 117 ? -30.686 8.926 -45.522 1.00 55.46 97 GLY A CA 1
ATOM 679 C C . GLY A 1 117 ? -30.677 9.335 -44.073 1.00 53.07 97 GLY A C 1
ATOM 680 O O . GLY A 1 117 ? -31.163 10.410 -43.752 1.00 52.32 97 GLY A O 1
ATOM 681 N N . CYS A 1 118 ? -30.117 8.504 -43.201 1.00 52.89 98 CYS A N 1
ATOM 682 C CA . CYS A 1 118 ? -30.088 8.817 -41.775 1.00 52.77 98 CYS A CA 1
ATOM 683 C C . CYS A 1 118 ? -29.020 9.829 -41.396 1.00 52.71 98 CYS A C 1
ATOM 684 O O . CYS A 1 118 ? -28.035 10.008 -42.102 1.00 53.86 98 CYS A O 1
ATOM 687 N N . CYS A 1 119 ? -29.229 10.490 -40.267 1.00 53.21 99 CYS A N 1
ATOM 688 C CA . CYS A 1 119 ? -28.284 11.472 -39.768 1.00 53.10 99 CYS A CA 1
ATOM 689 C C . CYS A 1 119 ? -27.608 10.925 -38.507 1.00 53.02 99 CYS A C 1
ATOM 690 O O . CYS A 1 119 ? -28.130 10.028 -37.843 1.00 51.94 99 CYS A O 1
ATOM 693 N N . ILE A 1 120 ? -26.435 11.462 -38.197 1.00 53.57 100 ILE A N 1
ATOM 694 C CA . ILE A 1 120 ? -25.680 11.077 -37.009 1.00 53.15 100 ILE A CA 1
ATOM 695 C C . ILE A 1 120 ? -25.312 12.355 -36.268 1.00 53.25 100 ILE A C 1
ATOM 696 O O . ILE A 1 120 ? -24.630 13.223 -36.814 1.00 53.06 100 ILE A O 1
ATOM 701 N N . ALA A 1 121 ? -25.761 12.466 -35.024 1.00 53.44 101 ALA A N 1
ATOM 702 C CA . ALA A 1 121 ? -25.482 13.651 -34.227 1.00 53.24 101 ALA A CA 1
ATOM 703 C C . ALA A 1 121 ? -24.296 13.499 -33.265 1.00 54.00 101 ALA A C 1
ATOM 704 O O . ALA A 1 121 ? -24.182 12.520 -32.529 1.00 54.00 101 ALA A O 1
ATOM 706 N N . VAL A 1 122 ? -23.404 14.477 -33.288 1.00 54.72 102 VAL A N 1
ATOM 707 C CA . VAL A 1 122 ? -22.258 14.471 -32.406 1.00 57.41 102 VAL A CA 1
ATOM 708 C C . VAL A 1 122 ? -22.447 15.716 -31.560 1.00 60.16 102 VAL A C 1
ATOM 709 O O . VAL A 1 122 ? -22.758 16.780 -32.093 1.00 61.56 102 VAL A O 1
ATOM 711 N N . HIS A 1 123 ? -22.293 15.605 -30.247 1.00 62.63 103 HIS A N 1
ATOM 712 C CA . HIS A 1 123 ? -22.455 16.791 -29.424 1.00 66.72 103 HIS A CA 1
ATOM 713 C C . HIS A 1 123 ? -21.414 16.861 -28.317 1.00 68.02 103 HIS A C 1
ATOM 714 O O . HIS A 1 123 ? -20.906 15.836 -27.862 1.00 67.70 103 HIS A O 1
ATOM 721 N N . CYS A 1 124 ? -21.083 18.080 -27.904 1.00 70.33 104 CYS A N 1
ATOM 722 C CA . CYS A 1 124 ? -20.107 18.282 -26.847 1.00 73.68 104 CYS A CA 1
ATOM 723 C C . CYS A 1 124 ? -20.795 18.743 -25.562 1.00 75.71 104 CYS A C 1
ATOM 724 O O . CYS A 1 124 ? -22.019 18.792 -25.502 1.00 77.38 104 CYS A O 1
ATOM 727 N N . VAL A 1 125 ? -20.016 19.068 -24.533 1.00 77.65 105 VAL A N 1
ATOM 728 C CA . VAL A 1 125 ? -20.571 19.512 -23.257 1.00 78.96 105 VAL A CA 1
ATOM 729 C C . VAL A 1 125 ? -20.867 21.003 -23.280 1.00 80.51 105 VAL A C 1
ATOM 730 O O . VAL A 1 125 ? -21.959 21.424 -22.906 1.00 81.51 105 VAL A O 1
ATOM 732 N N . ALA A 1 126 ? -19.894 21.801 -23.712 1.00 81.51 106 ALA A N 1
ATOM 733 C CA . ALA A 1 126 ? -20.086 23.249 -23.782 1.00 83.05 106 ALA A CA 1
ATOM 734 C C . ALA A 1 126 ? -20.954 23.592 -24.997 1.00 83.13 106 ALA A C 1
ATOM 735 O O . ALA A 1 126 ? -22.133 23.934 -24.862 1.00 82.78 106 ALA A O 1
ATOM 737 N N . GLY A 1 127 ? -20.346 23.493 -26.177 1.00 82.91 107 GLY A N 1
ATOM 738 C CA . GLY A 1 127 ? -21.030 23.760 -27.431 1.00 82.44 107 GLY A CA 1
ATOM 739 C C . GLY A 1 127 ? -20.421 22.849 -28.484 1.00 81.73 107 GLY A C 1
ATOM 740 O O . GLY A 1 127 ? -20.545 21.623 -28.391 1.00 82.34 107 GLY A O 1
ATOM 741 N N . LEU A 1 128 ? -19.759 23.436 -29.478 1.00 79.25 108 LEU A N 1
ATOM 742 C CA . LEU A 1 128 ? -19.113 22.650 -30.519 1.00 77.03 108 LEU A CA 1
ATOM 743 C C . LEU A 1 128 ? -17.969 21.852 -29.883 1.00 76.07 108 LEU A C 1
ATOM 744 O O . LEU A 1 128 ? -17.872 20.631 -30.054 1.00 75.70 108 LEU A O 1
ATOM 746 N N . GLY A 1 129 ? -17.116 22.548 -29.136 1.00 73.62 109 GLY A N 1
ATOM 747 C CA . GLY A 1 129 ? -15.997 21.894 -28.488 1.00 70.30 109 GLY A CA 1
ATOM 748 C C . GLY A 1 129 ? -15.117 21.168 -29.486 1.00 69.35 109 GLY A C 1
ATOM 749 O O . GLY A 1 129 ? -14.518 21.779 -30.377 1.00 69.69 109 GLY A O 1
ATOM 750 N N . ARG A 1 130 ? -15.066 19.847 -29.352 1.00 68.51 110 ARG A N 1
ATOM 751 C CA . ARG A 1 130 ? -14.245 18.991 -30.206 1.00 64.76 110 ARG A CA 1
ATOM 752 C C . ARG A 1 130 ? -15.031 18.164 -31.240 1.00 62.47 110 ARG A C 1
ATOM 753 O O . ARG A 1 130 ? -14.442 17.438 -32.039 1.00 61.83 110 ARG A O 1
ATOM 761 N N . ALA A 1 131 ? -16.357 18.285 -31.217 1.00 60.46 111 ALA A N 1
ATOM 762 C CA . ALA A 1 131 ? -17.249 17.558 -32.128 1.00 57.38 111 ALA A CA 1
ATOM 763 C C . ALA A 1 131 ? -16.869 17.677 -33.607 1.00 55.77 111 ALA A C 1
ATOM 764 O O . ALA A 1 131 ? -16.870 16.688 -34.344 1.00 55.50 111 ALA A O 1
ATOM 766 N N . PRO A 1 132 ? -16.552 18.894 -34.068 1.00 53.60 112 PRO A N 1
ATOM 767 C CA . PRO A 1 132 ? -16.178 19.085 -35.469 1.00 52.30 112 PRO A CA 1
ATOM 768 C C . PRO A 1 132 ? -15.017 18.194 -35.864 1.00 51.70 112 PRO A C 1
ATOM 769 O O . PRO A 1 132 ? -15.014 17.609 -36.944 1.00 52.95 112 PRO A O 1
ATOM 773 N N . VAL A 1 133 ? -14.036 18.094 -34.974 1.00 50.62 113 VAL A N 1
ATOM 774 C CA . VAL A 1 133 ? -12.854 17.281 -35.216 1.00 48.19 113 VAL A CA 1
ATOM 775 C C . VAL A 1 133 ? -13.193 15.929 -35.782 1.00 49.13 113 VAL A C 1
ATOM 776 O O . VAL A 1 133 ? -12.536 15.473 -36.715 1.00 50.43 113 VAL A O 1
ATOM 780 N N . LEU A 1 134 ? -14.198 15.276 -35.202 1.00 48.78 114 LEU A N 1
ATOM 781 C CA . LEU A 1 134 ? -14.622 13.972 -35.695 1.00 48.41 114 LEU A CA 1
ATOM 782 C C . LEU A 1 134 ? -15.122 14.151 -37.109 1.00 48.59 114 LEU A C 1
ATOM 783 O O . LEU A 1 134 ? -14.467 13.738 -38.060 1.00 49.76 114 LEU A O 1
ATOM 788 N N . VAL A 1 135 ? -16.284 14.778 -37.243 1.00 47.82 115 VAL A N 1
ATOM 789 C CA . VAL A 1 135 ? -16.861 15.037 -38.554 1.00 48.02 115 VAL A CA 1
ATOM 790 C C . VAL A 1 135 ? -15.754 15.293 -39.570 1.00 47.13 115 VAL A C 1
ATOM 791 O O . VAL A 1 135 ? -15.774 14.745 -40.675 1.00 46.84 115 VAL A O 1
ATOM 795 N N . ALA A 1 136 ? -14.791 16.128 -39.191 1.00 45.45 116 ALA A N 1
ATOM 796 C CA . ALA A 1 136 ? -13.680 16.435 -40.083 1.00 46.30 116 ALA A CA 1
ATOM 797 C C . ALA A 1 136 ? -13.079 15.114 -40.550 1.00 46.04 116 ALA A C 1
ATOM 798 O O . ALA A 1 136 ? -13.053 14.821 -41.748 1.00 44.95 116 ALA A O 1
ATOM 800 N N . LEU A 1 137 ? -12.610 14.318 -39.590 1.00 46.29 117 LEU A N 1
ATOM 801 C CA . LEU A 1 137 ? -12.031 13.004 -39.862 1.00 45.93 117 LEU A CA 1
ATOM 802 C C . LEU A 1 137 ? -12.928 12.241 -40.810 1.00 46.03 117 LEU A C 1
ATOM 803 O O . LEU A 1 137 ? -12.455 11.593 -41.748 1.00 46.09 117 LEU A O 1
ATOM 808 N N . ALA A 1 138 ? -14.229 12.311 -40.556 1.00 45.62 118 ALA A N 1
ATOM 809 C CA . ALA A 1 138 ? -15.178 11.636 -41.419 1.00 46.55 118 ALA A CA 1
ATOM 810 C C . ALA A 1 138 ? -14.967 12.155 -42.850 1.00 47.25 118 ALA A C 1
ATOM 811 O O . ALA A 1 138 ? -14.903 11.375 -43.790 1.00 48.20 118 ALA A O 1
ATOM 813 N N . LEU A 1 139 ? -14.833 13.470 -43.005 1.00 47.63 119 LEU A N 1
ATOM 814 C CA . LEU A 1 139 ? -14.639 14.070 -44.324 1.00 47.49 119 LEU A CA 1
ATOM 815 C C . LEU A 1 139 ? -13.261 13.786 -44.912 1.00 47.11 119 LEU A C 1
ATOM 816 O O . LEU A 1 139 ? -13.129 13.551 -46.106 1.00 45.65 119 LEU A O 1
ATOM 821 N N . ILE A 1 140 ? -12.236 13.843 -44.069 1.00 47.50 120 ILE A N 1
ATOM 822 C CA . ILE A 1 140 ? -10.866 13.573 -44.486 1.00 47.75 120 ILE A CA 1
ATOM 823 C C . ILE A 1 140 ? -10.776 12.113 -44.939 1.00 49.62 120 ILE A C 1
ATOM 824 O O . ILE A 1 140 ? -10.208 11.801 -45.981 1.00 49.78 120 ILE A O 1
ATOM 829 N N . GLU A 1 141 ? -11.333 11.214 -44.136 1.00 51.68 121 GLU A N 1
ATOM 830 C CA . GLU A 1 141 ? -11.299 9.800 -44.474 1.00 52.83 121 GLU A CA 1
ATOM 831 C C . GLU A 1 141 ? -12.184 9.527 -45.676 1.00 51.42 121 GLU A C 1
ATOM 832 O O . GLU A 1 141 ? -12.346 8.383 -46.082 1.00 51.38 121 GLU A O 1
ATOM 838 N N . GLY A 1 142 ? -12.754 10.587 -46.237 1.00 51.01 122 GLY A N 1
ATOM 839 C CA . GLY A 1 142 ? -13.611 10.452 -47.404 1.00 51.87 122 GLY A CA 1
ATOM 840 C C . GLY A 1 142 ? -13.061 11.161 -48.639 1.00 53.40 122 GLY A C 1
ATOM 841 O O . GLY A 1 142 ? -13.817 11.485 -49.558 1.00 52.43 122 GLY A O 1
ATOM 842 N N . GLY A 1 143 ? -11.752 11.427 -48.655 1.00 53.12 123 GLY A N 1
ATOM 843 C CA . GLY A 1 143 ? -11.134 12.062 -49.810 1.00 52.81 123 GLY A CA 1
ATOM 844 C C . GLY A 1 143 ? -11.216 13.568 -49.851 1.00 53.32 123 GLY A C 1
ATOM 845 O O . GLY A 1 143 ? -11.409 14.185 -50.906 1.00 55.40 123 GLY A O 1
ATOM 846 N N . MET A 1 144 ? -11.061 14.176 -48.692 1.00 51.78 124 MET A N 1
ATOM 847 C CA . MET A 1 144 ? -11.112 15.618 -48.593 1.00 50.21 124 MET A CA 1
ATOM 848 C C . MET A 1 144 ? -9.847 15.964 -47.825 1.00 50.09 124 MET A C 1
ATOM 849 O O . MET A 1 144 ? -9.498 15.271 -46.874 1.00 50.56 124 MET A O 1
ATOM 854 N N . LYS A 1 145 ? -9.118 16.984 -48.249 1.00 50.67 125 LYS A N 1
ATOM 855 C CA . LYS A 1 145 ? -7.917 17.331 -47.506 1.00 51.42 125 LYS A CA 1
ATOM 856 C C . LYS A 1 145 ? -8.379 17.958 -46.200 1.00 51.82 125 LYS A C 1
ATOM 857 O O . LYS A 1 145 ? -9.530 18.383 -46.094 1.00 51.56 125 LYS A O 1
ATOM 863 N N . TYR A 1 146 ? -7.499 18.027 -45.209 1.00 52.03 126 TYR A N 1
ATOM 864 C CA . TYR A 1 146 ? -7.914 18.586 -43.940 1.00 55.27 126 TYR A CA 1
ATOM 865 C C . TYR A 1 146 ? -8.429 20.010 -44.066 1.00 56.61 126 TYR A C 1
ATOM 866 O O . TYR A 1 146 ? -9.436 20.353 -43.441 1.00 57.70 126 TYR A O 1
ATOM 875 N N . GLU A 1 147 ? -7.769 20.842 -44.872 1.00 57.34 127 GLU A N 1
ATOM 876 C CA . GLU A 1 147 ? -8.241 22.220 -45.044 1.00 59.55 127 GLU A CA 1
ATOM 877 C C . GLU A 1 147 ? -9.599 22.187 -45.756 1.00 59.46 127 GLU A C 1
ATOM 878 O O . GLU A 1 147 ? -10.527 22.904 -45.386 1.00 59.20 127 GLU A O 1
ATOM 884 N N . ASP A 1 148 ? -9.705 21.338 -46.774 1.00 59.60 128 ASP A N 1
ATOM 885 C CA . ASP A 1 148 ? -10.946 21.169 -47.509 1.00 57.82 128 ASP A CA 1
ATOM 886 C C . ASP A 1 148 ? -12.071 20.836 -46.544 1.00 56.26 128 ASP A C 1
ATOM 887 O O . ASP A 1 148 ? -13.225 21.146 -46.802 1.00 57.50 128 ASP A O 1
ATOM 892 N N . ALA A 1 149 ? -11.733 20.193 -45.432 1.00 54.76 129 ALA A N 1
ATOM 893 C CA . ALA A 1 149 ? -12.733 19.801 -44.446 1.00 52.25 129 ALA A CA 1
ATOM 894 C C . ALA A 1 149 ? -12.944 20.886 -43.405 1.00 50.29 129 ALA A C 1
ATOM 895 O O . ALA A 1 149 ? -14.048 21.069 -42.902 1.00 50.15 129 ALA A O 1
ATOM 897 N N . VAL A 1 150 ? -11.874 21.593 -43.075 1.00 48.83 130 VAL A N 1
ATOM 898 C CA . VAL A 1 150 ? -11.954 22.673 -42.106 1.00 48.05 130 VAL A CA 1
ATOM 899 C C . VAL A 1 150 ? -12.862 23.756 -42.692 1.00 49.64 130 VAL A C 1
ATOM 900 O O . VAL A 1 150 ? -13.777 24.235 -42.026 1.00 50.49 130 VAL A O 1
ATOM 904 N N . GLN A 1 151 ? -12.602 24.132 -43.944 1.00 50.86 131 GLN A N 1
ATOM 905 C CA . GLN A 1 151 ? -13.394 25.145 -44.636 1.00 50.67 131 GLN A CA 1
ATOM 906 C C . GLN A 1 151 ? -14.830 24.681 -44.760 1.00 50.52 131 GLN A C 1
ATOM 907 O O . GLN A 1 151 ? -15.764 25.411 -44.426 1.00 49.52 131 GLN A O 1
ATOM 913 N N . PHE A 1 152 ? -14.991 23.459 -45.259 1.00 51.95 132 PHE A N 1
ATOM 914 C CA . PHE A 1 152 ? -16.312 22.874 -45.471 1.00 54.07 132 PHE A CA 1
ATOM 915 C C . PHE A 1 152 ? -17.150 22.951 -44.206 1.00 54.86 132 PHE A C 1
ATOM 916 O O . PHE A 1 152 ? -18.374 23.078 -44.269 1.00 54.50 132 PHE A O 1
ATOM 924 N N . ILE A 1 153 ? -16.471 22.897 -43.062 1.00 55.84 133 ILE A N 1
ATOM 925 C CA . ILE A 1 153 ? -17.117 22.945 -41.759 1.00 54.73 133 ILE A CA 1
ATOM 926 C C . ILE A 1 153 ? -17.314 24.358 -41.239 1.00 54.15 133 ILE A C 1
ATOM 927 O O . ILE A 1 153 ? -18.401 24.705 -40.793 1.00 55.02 133 ILE A O 1
ATOM 932 N N . ARG A 1 154 ? -16.270 25.176 -41.284 1.00 54.98 134 ARG A N 1
ATOM 933 C CA . ARG A 1 154 ? -16.398 26.554 -40.817 1.00 55.55 134 ARG A CA 1
ATOM 934 C C . ARG A 1 154 ? -17.459 27.277 -41.630 1.00 56.01 134 ARG A C 1
ATOM 935 O O . ARG A 1 154 ? -17.770 28.430 -41.371 1.00 57.07 134 ARG A O 1
ATOM 943 N N . GLN A 1 155 ? -18.009 26.588 -42.620 1.00 58.18 135 GLN A N 1
ATOM 944 C CA . GLN A 1 155 ? -19.064 27.149 -43.460 1.00 60.17 135 GLN A CA 1
ATOM 945 C C . GLN A 1 155 ? -20.366 27.130 -42.677 1.00 60.51 135 GLN A C 1
ATOM 946 O O . GLN A 1 155 ? -21.249 27.945 -42.904 1.00 61.47 135 GLN A O 1
ATOM 952 N N . LYS A 1 156 ? -20.480 26.177 -41.759 1.00 61.53 136 LYS A N 1
ATOM 953 C CA . LYS A 1 156 ? -21.677 26.031 -40.942 1.00 60.87 136 LYS A CA 1
ATOM 954 C C . LYS A 1 156 ? -21.472 26.589 -39.542 1.00 61.41 136 LYS A C 1
ATOM 955 O O . LYS A 1 156 ? -22.386 27.174 -38.962 1.00 61.93 136 LYS A O 1
ATOM 961 N N . ARG A 1 157 ? -20.276 26.397 -38.997 1.00 61.88 137 ARG A N 1
ATOM 962 C CA . ARG A 1 157 ? -19.951 26.907 -37.671 1.00 63.64 137 ARG A CA 1
ATOM 963 C C . ARG A 1 157 ? -18.859 27.963 -37.831 1.00 63.87 137 ARG A C 1
ATOM 964 O O . ARG A 1 157 ? -17.697 27.623 -38.053 1.00 64.51 137 ARG A O 1
ATOM 972 N N . ARG A 1 158 ? -19.246 29.235 -37.729 1.00 64.35 138 ARG A N 1
ATOM 973 C CA . ARG A 1 158 ? -18.326 30.371 -37.882 1.00 64.16 138 ARG A CA 1
ATOM 974 C C . ARG A 1 158 ? -16.900 30.114 -37.408 1.00 63.49 138 ARG A C 1
ATOM 975 O O . ARG A 1 158 ? -15.943 30.219 -38.196 1.00 62.24 138 ARG A O 1
ATOM 983 N N . GLY A 1 159 ? -16.762 29.777 -36.125 1.00 61.62 139 GLY A N 1
ATOM 984 C CA . GLY A 1 159 ? -15.443 29.544 -35.567 1.00 58.99 139 GLY A CA 1
ATOM 985 C C . GLY A 1 159 ? -15.270 28.215 -34.872 1.00 58.08 139 GLY A C 1
ATOM 986 O O . GLY A 1 159 ? -15.854 27.959 -33.824 1.00 58.57 139 GLY A O 1
ATOM 987 N N . ALA A 1 160 ? -14.451 27.360 -35.465 1.00 57.53 140 ALA A N 1
ATOM 988 C CA . ALA A 1 160 ? -14.191 26.046 -34.910 1.00 56.79 140 ALA A CA 1
ATOM 989 C C . ALA A 1 160 ? -12.766 25.624 -35.266 1.00 56.90 140 ALA A C 1
ATOM 990 O O . ALA A 1 160 ? -12.153 26.174 -36.184 1.00 57.68 140 ALA A O 1
ATOM 992 N N . PHE A 1 161 ? -12.244 24.655 -34.526 1.00 56.52 141 PHE A N 1
ATOM 993 C CA . PHE A 1 161 ? -10.900 24.146 -34.753 1.00 57.54 141 PHE A CA 1
ATOM 994 C C . PHE A 1 161 ? -9.831 25.090 -34.224 1.00 57.80 141 PHE A C 1
ATOM 995 O O . PHE A 1 161 ? -9.028 25.629 -34.989 1.00 58.65 141 PHE A O 1
ATOM 1003 N N . ASN A 1 162 ? -9.811 25.287 -32.912 1.00 56.88 142 ASN A N 1
ATOM 1004 C CA . ASN A 1 162 ? -8.812 26.165 -32.335 1.00 58.12 142 ASN A CA 1
ATOM 1005 C C . ASN A 1 162 ? -7.431 25.667 -32.724 1.00 59.48 142 ASN A C 1
ATOM 1006 O O . ASN A 1 162 ? -7.232 24.468 -32.918 1.00 59.27 142 ASN A O 1
ATOM 1011 N N . SER A 1 163 ? -6.496 26.609 -32.847 1.00 61.00 143 SER A N 1
ATOM 1012 C CA . SER A 1 163 ? -5.102 26.355 -33.229 1.00 60.69 143 SER A CA 1
ATOM 1013 C C . SER A 1 163 ? -4.583 24.933 -33.040 1.00 57.94 143 SER A C 1
ATOM 1014 O O . SER A 1 163 ? -3.961 24.378 -33.936 1.00 56.73 143 SER A O 1
ATOM 1017 N N . LYS A 1 164 ? -4.828 24.352 -31.872 1.00 57.68 144 LYS A N 1
ATOM 1018 C CA . LYS A 1 164 ? -4.362 22.998 -31.574 1.00 57.53 144 LYS A CA 1
ATOM 1019 C C . LYS A 1 164 ? -4.999 21.960 -32.488 1.00 57.26 144 LYS A C 1
ATOM 1020 O O . LYS A 1 164 ? -4.299 21.168 -33.127 1.00 57.64 144 LYS A O 1
ATOM 1022 N N . GLN A 1 165 ? -6.330 21.972 -32.536 1.00 56.97 145 GLN A N 1
ATOM 1023 C CA . GLN A 1 165 ? -7.109 21.054 -33.363 1.00 55.41 145 GLN A CA 1
ATOM 1024 C C . GLN A 1 165 ? -6.692 21.123 -34.835 1.00 55.33 145 GLN A C 1
ATOM 1025 O O . GLN A 1 165 ? -6.605 20.102 -35.522 1.00 54.21 145 GLN A O 1
ATOM 1031 N N . LEU A 1 166 ? -6.429 22.334 -35.313 1.00 56.24 146 LEU A N 1
ATOM 1032 C CA . LEU A 1 166 ? -6.001 22.533 -36.688 1.00 57.22 146 LEU A CA 1
ATOM 1033 C C . LEU A 1 166 ? -4.706 21.791 -36.947 1.00 57.81 146 LEU A C 1
ATOM 1034 O O . LEU A 1 166 ? -4.425 21.375 -38.071 1.00 57.93 146 LEU A O 1
ATOM 1039 N N . LEU A 1 167 ? -3.912 21.628 -35.900 1.00 59.32 147 LEU A N 1
ATOM 1040 C CA . LEU A 1 167 ? -2.661 20.905 -36.032 1.00 60.18 147 LEU A CA 1
ATOM 1041 C C . LEU A 1 167 ? -2.960 19.418 -36.135 1.00 60.00 147 LEU A C 1
ATOM 1042 O O . LEU A 1 167 ? -2.495 18.755 -37.057 1.00 60.58 147 LEU A O 1
ATOM 1047 N N . TYR A 1 168 ? -3.751 18.902 -35.198 1.00 58.96 148 TYR A N 1
ATOM 1048 C CA . TYR A 1 168 ? -4.102 17.487 -35.196 1.00 59.04 148 TYR A CA 1
ATOM 1049 C C . TYR A 1 168 ? -4.565 17.025 -36.563 1.00 58.88 148 TYR A C 1
ATOM 1050 O O . TYR A 1 168 ? -4.041 16.054 -37.108 1.00 59.64 148 TYR A O 1
ATOM 1059 N N . LEU A 1 169 ? -5.566 17.711 -37.102 1.00 58.48 149 LEU A N 1
ATOM 1060 C CA . LEU A 1 169 ? -6.093 17.373 -38.413 1.00 58.03 149 LEU A CA 1
ATOM 1061 C C . LEU A 1 169 ? -4.987 17.459 -39.463 1.00 58.78 149 LEU A C 1
ATOM 1062 O O . LEU A 1 169 ? -4.873 16.600 -40.338 1.00 58.48 149 LEU A O 1
ATOM 1067 N N . GLU A 1 170 ? -4.163 18.496 -39.368 1.00 59.77 150 GLU A N 1
ATOM 1068 C CA . GLU A 1 170 ? -3.070 18.684 -40.310 1.00 60.73 150 GLU A CA 1
ATOM 1069 C C . GLU A 1 170 ? -2.084 17.516 -40.320 1.00 59.90 150 GLU A C 1
ATOM 1070 O O . GLU A 1 170 ? -1.670 17.054 -41.377 1.00 59.55 150 GLU A O 1
ATOM 1076 N N . LYS A 1 171 ? -1.708 17.044 -39.138 1.00 60.32 151 LYS A N 1
ATOM 1077 C CA . LYS A 1 171 ? -0.761 15.942 -39.016 1.00 59.99 151 LYS A CA 1
ATOM 1078 C C . LYS A 1 171 ? -1.415 14.628 -39.403 1.00 60.52 151 LYS A C 1
ATOM 1079 O O . LYS A 1 171 ? -0.804 13.803 -40.079 1.00 62.67 151 LYS A O 1
ATOM 1081 N N . TYR A 1 172 ? -2.661 14.448 -38.977 1.00 60.88 152 TYR A N 1
ATOM 1082 C CA . TYR A 1 172 ? -3.427 13.236 -39.251 1.00 60.24 152 TYR A CA 1
ATOM 1083 C C . TYR A 1 172 ? -3.273 12.667 -40.660 1.00 60.80 152 TYR A C 1
ATOM 1084 O O . TYR A 1 172 ? -3.529 13.368 -41.633 1.00 60.32 152 TYR A O 1
ATOM 1093 N N . ARG A 1 173 ? -2.852 11.401 -40.758 1.00 62.04 153 ARG A N 1
ATOM 1094 C CA . ARG A 1 173 ? -2.707 10.697 -42.045 1.00 63.11 153 ARG A CA 1
ATOM 1095 C C . ARG A 1 173 ? -3.837 9.669 -42.062 1.00 62.74 153 ARG A C 1
ATOM 1096 O O . ARG A 1 173 ? -4.022 8.933 -41.095 1.00 63.47 153 ARG A O 1
ATOM 1104 N N . PRO A 1 174 ? -4.612 9.603 -43.156 1.00 62.18 154 PRO A N 1
ATOM 1105 C CA . PRO A 1 174 ? -5.720 8.644 -43.209 1.00 62.34 154 PRO A CA 1
ATOM 1106 C C . PRO A 1 174 ? -5.385 7.192 -43.520 1.00 63.22 154 PRO A C 1
ATOM 1107 O O . PRO A 1 174 ? -4.398 6.892 -44.179 1.00 63.72 154 PRO A O 1
ATOM 1111 N N . LYS A 1 175 ? -6.220 6.288 -43.024 1.00 65.94 155 LYS A N 1
ATOM 1112 C CA . LYS A 1 175 ? -6.054 4.867 -43.304 1.00 69.03 155 LYS A CA 1
ATOM 1113 C C . LYS A 1 175 ? -6.623 4.768 -44.719 1.00 71.53 155 LYS A C 1
ATOM 1114 O O . LYS A 1 175 ? -6.041 4.144 -45.608 1.00 72.92 155 LYS A O 1
ATOM 1116 N N . MET A 1 176 ? -7.765 5.431 -44.899 1.00 73.89 156 MET A N 1
ATOM 1117 C CA . MET A 1 176 ? -8.500 5.526 -46.161 1.00 74.44 156 MET A CA 1
ATOM 1118 C C . MET A 1 176 ? -9.185 4.286 -46.693 1.00 74.89 156 MET A C 1
ATOM 1119 O O . MET A 1 176 ? -9.064 3.951 -47.874 1.00 75.83 156 MET A O 1
ATOM 1124 N N . ARG A 1 177 ? -9.932 3.616 -45.830 1.00 73.72 157 ARG A N 1
ATOM 1125 C CA . ARG A 1 177 ? -10.631 2.429 -46.260 1.00 72.46 157 ARG A CA 1
ATOM 1126 C C . ARG A 1 177 ? -12.111 2.740 -46.313 1.00 71.64 157 ARG 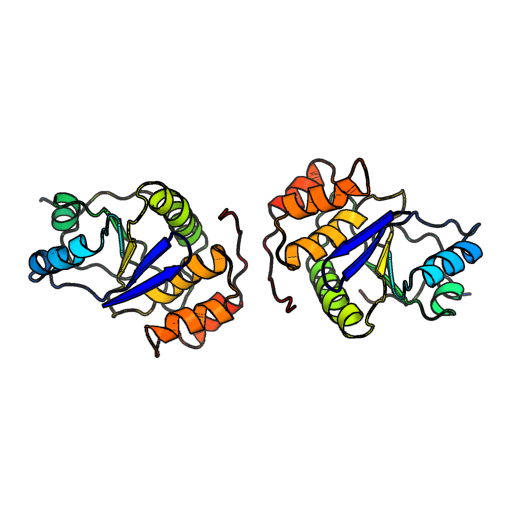A C 1
ATOM 1127 O O . ARG A 1 177 ? -12.925 2.054 -45.689 1.00 71.32 157 ARG A O 1
ATOM 1129 N N . LEU A 1 178 ? -12.451 3.789 -47.055 1.00 70.10 158 LEU A N 1
ATOM 1130 C CA . LEU A 1 178 ? -13.840 4.199 -47.210 1.00 68.99 158 LEU A CA 1
ATOM 1131 C C . LEU A 1 178 ? -14.281 4.153 -48.655 1.00 69.02 158 LEU A C 1
ATOM 1132 O O . LEU A 1 178 ? -13.916 5.024 -49.449 1.00 69.08 158 LEU A O 1
ATOM 1137 N N . ARG A 1 179 ? -15.077 3.142 -48.989 1.00 68.77 159 ARG A N 1
ATOM 1138 C CA . ARG A 1 179 ? -15.584 2.979 -50.345 1.00 68.38 159 ARG A CA 1
ATOM 1139 C C . ARG A 1 179 ? -16.806 3.863 -50.548 1.00 67.13 159 ARG A C 1
ATOM 1140 O O . ARG A 1 179 ? -17.578 4.082 -49.617 1.00 66.14 159 ARG A O 1
ATOM 1148 N N . PHE A 1 180 ? -16.973 4.365 -51.768 1.00 67.03 160 PHE A N 1
ATOM 1149 C CA . PHE A 1 180 ? -18.109 5.217 -52.119 1.00 67.99 160 PHE A CA 1
ATOM 1150 C C . PHE A 1 180 ? -18.776 4.844 -53.446 1.00 68.80 160 PHE A C 1
ATOM 1151 O O . PHE A 1 180 ? -19.966 4.454 -53.425 1.00 69.41 160 PHE A O 1
ATOM 1159 N N . PRO B 1 29 ? 11.965 -2.109 -68.880 1.00 69.27 9 PRO B N 1
ATOM 1160 C CA . PRO B 1 29 ? 11.272 -1.377 -69.976 1.00 67.56 9 PRO B CA 1
ATOM 1161 C C . PRO B 1 29 ? 9.821 -0.989 -69.653 1.00 64.45 9 PRO B C 1
ATOM 1162 O O . PRO B 1 29 ? 9.068 -0.615 -70.552 1.00 63.40 9 PRO B O 1
ATOM 1166 N N . VAL B 1 30 ? 9.425 -1.088 -68.384 1.00 61.19 10 VAL B N 1
ATOM 1167 C CA . VAL B 1 30 ? 8.066 -0.710 -68.002 1.00 59.93 10 VAL B CA 1
ATOM 1168 C C . VAL B 1 30 ? 8.065 0.768 -67.627 1.00 59.29 10 VAL B C 1
ATOM 1169 O O . VAL B 1 30 ? 9.043 1.296 -67.101 1.00 58.41 10 VAL B O 1
ATOM 1173 N N . GLU B 1 31 ? 6.949 1.425 -67.891 1.00 58.52 11 GLU B N 1
ATOM 1174 C CA . GLU B 1 31 ? 6.815 2.838 -67.609 1.00 58.04 11 GLU B CA 1
ATOM 1175 C C . GLU B 1 31 ? 5.378 3.129 -67.193 1.00 56.60 11 GLU B C 1
ATOM 1176 O O . GLU B 1 31 ? 4.447 2.888 -67.959 1.00 55.81 11 GLU B O 1
ATOM 1182 N N . VAL B 1 32 ? 5.193 3.635 -65.978 1.00 54.71 12 VAL B N 1
ATOM 1183 C CA . VAL B 1 32 ? 3.848 3.950 -65.510 1.00 55.38 12 VAL B CA 1
ATOM 1184 C C . VAL B 1 32 ? 3.668 5.454 -65.332 1.00 56.02 12 VAL B C 1
ATOM 1185 O O . VAL B 1 32 ? 4.531 6.137 -64.776 1.00 56.50 12 VAL B O 1
ATOM 1189 N N . THR B 1 33 ? 2.549 5.981 -65.814 1.00 56.14 13 THR B N 1
ATOM 1190 C CA . THR B 1 33 ? 2.315 7.412 -65.689 1.00 55.24 13 THR B CA 1
ATOM 1191 C C . THR B 1 33 ? 0.982 7.724 -65.049 1.00 55.06 13 THR B C 1
ATOM 1192 O O . THR B 1 33 ? -0.017 7.058 -65.313 1.00 57.63 13 THR B O 1
ATOM 1196 N N . TYR B 1 34 ? 0.977 8.745 -64.205 1.00 53.14 14 TYR B N 1
ATOM 1197 C CA . TYR B 1 34 ? -0.224 9.164 -63.505 1.00 52.54 14 TYR B CA 1
ATOM 1198 C C . TYR B 1 34 ? -0.077 10.658 -63.274 1.00 52.00 14 TYR B C 1
ATOM 1199 O O . TYR B 1 34 ? 0.955 11.121 -62.784 1.00 51.51 14 TYR B O 1
ATOM 1208 N N . LYS B 1 35 ? -1.101 11.413 -63.651 1.00 51.28 15 LYS B N 1
ATOM 1209 C CA . LYS B 1 35 ? -1.066 12.855 -63.475 1.00 52.00 15 LYS B CA 1
ATOM 1210 C C . LYS B 1 35 ? 0.116 13.456 -64.230 1.00 53.41 15 LYS B C 1
ATOM 1211 O O . LYS B 1 35 ? 0.217 13.337 -65.462 1.00 53.20 15 LYS B O 1
ATOM 1217 N N . ASN B 1 36 ? 1.009 14.096 -63.481 1.00 52.99 16 ASN B N 1
ATOM 1218 C CA . ASN B 1 36 ? 2.180 14.730 -64.060 1.00 53.16 16 ASN B CA 1
ATOM 1219 C C . ASN B 1 36 ? 3.473 13.950 -63.781 1.00 53.77 16 ASN B C 1
ATOM 1220 O O . ASN B 1 36 ? 4.549 14.317 -64.251 1.00 54.34 16 ASN B O 1
ATOM 1225 N N . MET B 1 37 ? 3.364 12.869 -63.019 1.00 54.50 17 MET B N 1
ATOM 1226 C CA . MET B 1 37 ? 4.522 12.043 -62.713 1.00 54.51 17 MET B CA 1
ATOM 1227 C C . MET B 1 37 ? 4.635 10.895 -63.700 1.00 53.36 17 MET B C 1
ATOM 1228 O O . MET B 1 37 ? 3.652 10.225 -63.980 1.00 54.30 17 MET B O 1
ATOM 1233 N N . ARG B 1 38 ? 5.826 10.683 -64.243 1.00 52.99 18 ARG B N 1
ATOM 1234 C CA . ARG B 1 38 ? 6.045 9.586 -65.180 1.00 54.51 18 ARG B CA 1
ATOM 1235 C C . ARG B 1 38 ? 7.199 8.731 -64.670 1.00 55.79 18 ARG B C 1
ATOM 1236 O O . ARG B 1 38 ? 8.268 9.246 -64.351 1.00 56.06 18 ARG B O 1
ATOM 1244 N N . PHE B 1 39 ? 6.983 7.425 -64.580 1.00 56.44 19 PHE B N 1
ATOM 1245 C CA . PHE B 1 39 ? 8.028 6.548 -64.083 1.00 57.86 19 PHE B CA 1
ATOM 1246 C C . PHE B 1 39 ? 8.433 5.466 -65.053 1.00 59.78 19 PHE B C 1
ATOM 1247 O O . PHE B 1 39 ? 7.622 4.979 -65.846 1.00 59.85 19 PHE B O 1
ATOM 1255 N N . LEU B 1 40 ? 9.707 5.099 -64.973 1.00 60.69 20 LEU B N 1
ATOM 1256 C CA . LEU B 1 40 ? 10.272 4.071 -65.820 1.00 61.75 20 LEU B CA 1
ATOM 1257 C C . LEU B 1 40 ? 11.068 3.110 -64.958 1.00 62.25 20 LEU B C 1
ATOM 1258 O O . LEU B 1 40 ? 12.161 3.444 -64.499 1.00 63.14 20 LEU B O 1
ATOM 1263 N N . ILE B 1 41 ? 10.521 1.923 -64.721 1.00 62.97 21 ILE B N 1
ATOM 1264 C CA . ILE B 1 41 ? 11.237 0.945 -63.923 1.00 64.44 21 ILE B CA 1
ATOM 1265 C C . ILE B 1 41 ? 12.122 0.153 -64.862 1.00 66.49 21 ILE B C 1
ATOM 1266 O O . ILE B 1 41 ? 11.745 -0.134 -66.003 1.00 65.88 21 ILE B O 1
ATOM 1271 N N . THR B 1 42 ? 13.307 -0.189 -64.379 1.00 69.39 22 THR B N 1
ATOM 1272 C CA . THR B 1 42 ? 14.264 -0.920 -65.185 1.00 72.08 22 THR B CA 1
ATOM 1273 C C . THR B 1 42 ? 15.081 -1.887 -64.351 1.00 74.62 22 THR B C 1
ATOM 1274 O O . THR B 1 42 ? 14.982 -1.922 -63.120 1.00 75.25 22 THR B O 1
ATOM 1278 N N . HIS B 1 43 ? 15.890 -2.672 -65.047 1.00 78.35 23 HIS B N 1
ATOM 1279 C CA . HIS B 1 43 ? 16.768 -3.651 -64.425 1.00 82.24 23 HIS B CA 1
ATOM 1280 C C . HIS B 1 43 ? 18.035 -2.955 -63.926 1.00 83.16 23 HIS B C 1
ATOM 1281 O O . HIS B 1 43 ? 18.011 -2.183 -62.964 1.00 83.57 23 HIS B O 1
ATOM 1288 N N . ASN B 1 44 ? 19.141 -3.234 -64.601 1.00 83.81 24 ASN B N 1
ATOM 1289 C CA . ASN B 1 44 ? 20.422 -2.651 -64.255 1.00 84.66 24 ASN B CA 1
ATOM 1290 C C . ASN B 1 44 ? 21.352 -2.876 -65.439 1.00 85.80 24 ASN B C 1
ATOM 1291 O O . ASN B 1 44 ? 21.554 -4.009 -65.878 1.00 86.30 24 ASN B O 1
ATOM 1296 N N . PRO B 1 45 ? 21.917 -1.795 -65.992 1.00 86.39 25 PRO B N 1
ATOM 1297 C CA . PRO B 1 45 ? 22.812 -2.002 -67.129 1.00 86.43 25 PRO B CA 1
ATOM 1298 C C . PRO B 1 45 ? 24.137 -2.565 -66.632 1.00 86.56 25 PRO B C 1
ATOM 1299 O O . PRO B 1 45 ? 24.410 -2.564 -65.429 1.00 86.34 25 PRO B O 1
ATOM 1303 N N . THR B 1 46 ? 24.952 -3.058 -67.554 1.00 86.51 26 THR B N 1
ATOM 1304 C CA . THR B 1 46 ? 26.251 -3.599 -67.186 1.00 87.20 26 THR B CA 1
ATOM 1305 C C . THR B 1 46 ? 27.259 -2.446 -67.250 1.00 87.10 26 THR B C 1
ATOM 1306 O O . THR B 1 46 ? 27.051 -1.482 -67.992 1.00 86.97 26 THR B O 1
ATOM 1310 N N . ASN B 1 47 ? 28.333 -2.524 -66.468 1.00 86.30 27 ASN B N 1
ATOM 1311 C CA . ASN B 1 47 ? 29.341 -1.468 -66.483 1.00 86.16 27 ASN B CA 1
ATOM 1312 C C . ASN B 1 47 ? 29.734 -1.158 -67.933 1.00 86.88 27 ASN B C 1
ATOM 1313 O O . ASN B 1 47 ? 30.199 -0.061 -68.249 1.00 86.91 27 ASN B O 1
ATOM 1315 N N . ALA B 1 48 ? 29.530 -2.136 -68.811 1.00 87.01 28 ALA B N 1
ATOM 1316 C CA . ALA B 1 48 ? 29.846 -1.993 -70.227 1.00 86.17 28 ALA B CA 1
ATOM 1317 C C . ALA B 1 48 ? 28.722 -1.287 -70.981 1.00 86.20 28 ALA B C 1
ATOM 1318 O O . ALA B 1 48 ? 28.939 -0.237 -71.590 1.00 85.60 28 ALA B O 1
ATOM 1320 N N . THR B 1 49 ? 27.526 -1.877 -70.932 1.00 86.06 29 THR B N 1
ATOM 1321 C CA . THR B 1 49 ? 26.335 -1.349 -71.608 1.00 85.32 29 THR B CA 1
ATOM 1322 C C . THR B 1 49 ? 26.088 0.135 -71.360 1.00 84.76 29 THR B C 1
ATOM 1323 O O . THR B 1 49 ? 25.600 0.838 -72.248 1.00 85.29 29 THR B O 1
ATOM 1325 N N . LEU B 1 50 ? 26.419 0.592 -70.153 1.00 83.19 30 LEU B N 1
ATOM 1326 C CA . LEU B 1 50 ? 26.257 1.987 -69.749 1.00 81.68 30 LEU B CA 1
ATOM 1327 C C . LEU B 1 50 ? 25.834 2.930 -70.877 1.00 81.48 30 LEU B C 1
ATOM 1328 O O . LEU B 1 50 ? 24.691 3.383 -70.914 1.00 81.36 30 LEU B O 1
ATOM 1330 N N . ASN B 1 51 ? 26.757 3.220 -71.792 1.00 81.29 31 ASN B N 1
ATOM 1331 C CA . ASN B 1 51 ? 26.491 4.121 -72.916 1.00 81.18 31 ASN B CA 1
ATOM 1332 C C . ASN B 1 51 ? 25.167 3.895 -73.651 1.00 80.46 31 ASN B C 1
ATOM 1333 O O . ASN B 1 51 ? 24.212 4.640 -73.439 1.00 81.71 31 ASN B O 1
ATOM 1338 N N . LYS B 1 52 ? 25.104 2.883 -74.513 1.00 79.48 32 LYS B N 1
ATOM 1339 C CA . LYS B 1 52 ? 23.878 2.606 -75.263 1.00 78.50 32 LYS B CA 1
ATOM 1340 C C . LYS B 1 52 ? 22.676 2.628 -74.331 1.00 78.04 32 LYS B C 1
ATOM 1341 O O . LYS B 1 52 ? 21.552 2.881 -74.754 1.00 77.46 32 LYS B O 1
ATOM 1343 N N . PHE B 1 53 ? 22.930 2.355 -73.057 1.00 78.06 33 PHE B N 1
ATOM 1344 C CA . PHE B 1 53 ? 21.895 2.348 -72.030 1.00 76.77 33 PHE B CA 1
ATOM 1345 C C . PHE B 1 53 ? 21.387 3.769 -71.783 1.00 75.76 33 PHE B C 1
ATOM 1346 O O . PHE B 1 53 ? 20.193 4.049 -71.893 1.00 75.31 33 PHE B O 1
ATOM 1354 N N . ILE B 1 54 ? 22.306 4.659 -71.435 1.00 74.32 34 ILE B N 1
ATOM 1355 C CA . ILE B 1 54 ? 21.961 6.043 -71.178 1.00 73.46 34 ILE B CA 1
ATOM 1356 C C . ILE B 1 54 ? 21.369 6.653 -72.439 1.00 73.07 34 ILE B C 1
ATOM 1357 O O . ILE B 1 54 ? 20.826 7.752 -72.413 1.00 73.70 34 ILE B O 1
ATOM 1362 N N . GLU B 1 55 ? 21.475 5.930 -73.547 1.00 72.56 35 GLU B N 1
ATOM 1363 C CA . GLU B 1 55 ? 20.944 6.405 -74.819 1.00 71.74 35 GLU B CA 1
ATOM 1364 C C . GLU B 1 55 ? 19.422 6.498 -74.786 1.00 71.43 35 GLU B C 1
ATOM 1365 O O . GLU B 1 55 ? 18.862 7.557 -74.487 1.00 70.44 35 GLU B O 1
ATOM 1367 N N . GLU B 1 56 ? 18.760 5.384 -75.102 1.00 71.32 36 GLU B N 1
ATOM 1368 C CA . GLU B 1 56 ? 17.301 5.317 -75.110 1.00 70.54 36 GLU B CA 1
ATOM 1369 C C . GLU B 1 56 ? 16.773 5.745 -73.745 1.00 69.93 36 GLU B C 1
ATOM 1370 O O . GLU B 1 56 ? 15.590 6.072 -73.591 1.00 69.02 36 GLU B O 1
ATOM 1372 N N . LEU B 1 57 ? 17.677 5.735 -72.765 1.00 68.96 37 LEU B N 1
ATOM 1373 C CA . LEU B 1 57 ? 17.383 6.133 -71.391 1.00 67.63 37 LEU B CA 1
ATOM 1374 C C . LEU B 1 57 ? 17.109 7.632 -71.419 1.00 67.30 37 LEU B C 1
ATOM 1375 O O . LEU B 1 57 ? 16.026 8.094 -71.065 1.00 67.43 37 LEU B O 1
ATOM 1380 N N . LYS B 1 58 ? 18.102 8.388 -71.860 1.00 67.35 38 LYS B N 1
ATOM 1381 C CA . LYS B 1 58 ? 17.957 9.822 -71.965 1.00 66.05 38 LYS B CA 1
ATOM 1382 C C . LYS B 1 58 ? 16.821 10.064 -72.946 1.00 65.47 38 LYS B C 1
ATOM 1383 O O . LYS B 1 58 ? 16.304 11.175 -73.049 1.00 64.75 38 LYS B O 1
ATOM 1385 N N . LYS B 1 59 ? 16.436 9.016 -73.669 1.00 66.32 39 LYS B N 1
ATOM 1386 C CA . LYS B 1 59 ? 15.351 9.119 -74.641 1.00 68.81 39 LYS B CA 1
ATOM 1387 C C . LYS B 1 59 ? 13.994 9.054 -73.950 1.00 70.01 39 LYS B C 1
ATOM 1388 O O . LYS B 1 59 ? 12.960 8.860 -74.592 1.00 70.52 39 LYS B O 1
ATOM 1394 N N . TYR B 1 60 ? 14.014 9.217 -72.632 1.00 71.21 40 TYR B N 1
ATOM 1395 C CA . TYR B 1 60 ? 12.807 9.192 -71.824 1.00 70.78 40 TYR B CA 1
ATOM 1396 C C . TYR B 1 60 ? 12.773 10.387 -70.880 1.00 71.31 40 TYR B C 1
ATOM 1397 O O . TYR B 1 60 ? 12.120 10.350 -69.841 1.00 73.27 40 TYR B O 1
ATOM 1406 N N . GLY B 1 61 ? 13.491 11.443 -71.238 1.00 71.29 41 GLY B N 1
ATOM 1407 C CA . GLY B 1 61 ? 13.510 12.638 -70.415 1.00 69.37 41 GLY B CA 1
ATOM 1408 C C . GLY B 1 61 ? 14.030 12.429 -69.010 1.00 67.98 41 GLY B C 1
ATOM 1409 O O . GLY B 1 61 ? 14.032 13.365 -68.213 1.00 67.88 41 GLY B O 1
ATOM 1410 N N . VAL B 1 62 ? 14.460 11.209 -68.699 1.00 67.62 42 VAL B N 1
ATOM 1411 C CA . VAL B 1 62 ? 15.001 10.900 -67.372 1.00 67.59 42 VAL B CA 1
ATOM 1412 C C . VAL B 1 62 ? 16.052 11.929 -66.993 1.00 67.57 42 VAL B C 1
ATOM 1413 O O . VAL B 1 62 ? 16.925 12.263 -67.794 1.00 67.26 42 VAL B O 1
ATOM 1417 N N . THR B 1 63 ? 15.964 12.419 -65.766 1.00 66.69 43 THR B N 1
ATOM 1418 C CA . THR B 1 63 ? 16.893 13.418 -65.277 1.00 66.47 43 THR B CA 1
ATOM 1419 C C . THR B 1 63 ? 17.383 12.958 -63.920 1.00 65.87 43 THR B C 1
ATOM 1420 O O . THR B 1 63 ? 18.423 13.396 -63.426 1.00 65.95 43 THR B O 1
ATOM 1424 N N . THR B 1 64 ? 16.607 12.059 -63.328 1.00 65.93 44 THR B N 1
ATOM 1425 C CA . THR B 1 64 ? 16.912 11.502 -62.023 1.00 64.32 44 THR B CA 1
ATOM 1426 C C . THR B 1 64 ? 16.773 9.992 -62.079 1.00 63.48 44 THR B C 1
ATOM 1427 O O . THR B 1 64 ? 15.977 9.445 -62.848 1.00 62.99 44 THR B O 1
ATOM 1431 N N . ILE B 1 65 ? 17.573 9.322 -61.266 1.00 63.22 45 ILE B N 1
ATOM 1432 C CA . ILE B 1 65 ? 17.558 7.879 -61.209 1.00 63.20 45 ILE B CA 1
ATOM 1433 C C . ILE B 1 65 ? 17.837 7.520 -59.765 1.00 63.51 45 ILE B C 1
ATOM 1434 O O . ILE B 1 65 ? 18.705 8.111 -59.129 1.00 62.85 45 ILE B O 1
ATOM 1439 N N . VAL B 1 66 ? 17.085 6.559 -59.248 1.00 64.78 46 VAL B N 1
ATOM 1440 C CA . VAL B 1 66 ? 17.251 6.139 -57.876 1.00 66.79 46 VAL B CA 1
ATOM 1441 C C . VAL B 1 66 ? 17.527 4.651 -57.822 1.00 68.95 46 VAL B C 1
ATOM 1442 O O . VAL B 1 66 ? 16.812 3.856 -58.437 1.00 68.67 46 VAL B O 1
ATOM 1444 N N . ARG B 1 67 ? 18.578 4.285 -57.093 1.00 71.02 47 ARG B N 1
ATOM 1445 C CA . ARG B 1 67 ? 18.951 2.888 -56.929 1.00 73.01 47 ARG B CA 1
ATOM 1446 C C . ARG B 1 67 ? 18.262 2.334 -55.700 1.00 74.47 47 ARG B C 1
ATOM 1447 O O . ARG B 1 67 ? 18.814 2.386 -54.602 1.00 74.54 47 ARG B O 1
ATOM 1455 N N . VAL B 1 68 ? 17.059 1.806 -55.885 1.00 76.82 48 VAL B N 1
ATOM 1456 C CA . VAL B 1 68 ? 16.293 1.246 -54.780 1.00 80.19 48 VAL B CA 1
ATOM 1457 C C . VAL B 1 68 ? 17.037 0.100 -54.094 1.00 82.78 48 VAL B C 1
ATOM 1458 O O . VAL B 1 68 ? 16.938 -0.063 -52.874 1.00 83.90 48 VAL B O 1
ATOM 1460 N N . CYS B 1 69 ? 17.783 -0.689 -54.868 1.00 84.98 49 CYS B N 1
ATOM 1461 C CA . CYS B 1 69 ? 18.514 -1.820 -54.299 1.00 86.89 49 CYS B CA 1
ATOM 1462 C C . CYS B 1 69 ? 20.031 -1.633 -54.258 1.00 87.35 49 CYS B C 1
ATOM 1463 O O . CYS B 1 69 ? 20.525 -0.639 -53.735 1.00 87.17 49 CYS B O 1
ATOM 1466 N N . GLU B 1 70 ? 20.761 -2.598 -54.808 1.00 88.46 50 GLU B N 1
ATOM 1467 C CA . GLU B 1 70 ? 22.223 -2.567 -54.823 1.00 89.24 50 GLU B CA 1
ATOM 1468 C C . GLU B 1 70 ? 22.812 -1.522 -55.771 1.00 89.57 50 GLU B C 1
ATOM 1469 O O . GLU B 1 70 ? 22.116 -0.617 -56.236 1.00 89.86 50 GLU B O 1
ATOM 1471 N N . ALA B 1 71 ? 24.105 -1.665 -56.046 1.00 89.70 51 ALA B N 1
ATOM 1472 C CA . ALA B 1 71 ? 24.824 -0.756 -56.933 1.00 90.23 51 ALA B CA 1
ATOM 1473 C C . ALA B 1 71 ? 25.837 -1.560 -57.742 1.00 89.82 51 ALA B C 1
ATOM 1474 O O . ALA B 1 71 ? 26.236 -2.640 -57.317 1.00 89.12 51 ALA B O 1
ATOM 1476 N N . THR B 1 72 ? 26.246 -1.041 -58.899 1.00 89.95 52 THR B N 1
ATOM 1477 C CA . THR B 1 72 ? 27.212 -1.736 -59.751 1.00 90.70 52 THR B CA 1
ATOM 1478 C C . THR B 1 72 ? 27.814 -0.927 -60.904 1.00 91.07 52 THR B C 1
ATOM 1479 O O . THR B 1 72 ? 28.023 -1.473 -61.992 1.00 91.07 52 THR B O 1
ATOM 1483 N N . TYR B 1 73 ? 28.101 0.354 -60.688 1.00 90.54 53 TYR B N 1
ATOM 1484 C CA . TYR B 1 73 ? 28.693 1.154 -61.760 1.00 90.87 53 TYR B CA 1
ATOM 1485 C C . TYR B 1 73 ? 29.098 2.577 -61.368 1.00 90.13 53 TYR B C 1
ATOM 1486 O O . TYR B 1 73 ? 28.680 3.102 -60.332 1.00 89.33 53 TYR B O 1
ATOM 1495 N N . ASP B 1 74 ? 29.928 3.191 -62.207 1.00 89.56 54 ASP B N 1
ATOM 1496 C CA . ASP B 1 74 ? 30.413 4.543 -61.956 1.00 89.42 54 ASP B CA 1
ATOM 1497 C C . ASP B 1 74 ? 29.336 5.593 -62.181 1.00 88.39 54 ASP B C 1
ATOM 1498 O O . ASP B 1 74 ? 29.139 6.067 -63.302 1.00 86.91 54 ASP B O 1
ATOM 1500 N N . THR B 1 75 ? 28.645 5.950 -61.101 1.00 88.27 55 THR B N 1
ATOM 1501 C CA . THR B 1 75 ? 27.591 6.955 -61.149 1.00 87.38 55 THR B CA 1
ATOM 1502 C C . THR B 1 75 ? 28.130 8.182 -61.866 1.00 87.81 55 THR B C 1
ATOM 1503 O O . THR B 1 75 ? 27.378 8.936 -62.480 1.00 88.98 55 THR B O 1
ATOM 1507 N N . THR B 1 76 ? 29.443 8.374 -61.767 1.00 87.80 56 THR B N 1
ATOM 1508 C CA . THR B 1 76 ? 30.129 9.499 -62.393 1.00 86.68 56 THR B CA 1
ATOM 1509 C C . THR B 1 76 ? 29.933 9.547 -63.910 1.00 85.97 56 THR B C 1
ATOM 1510 O O . THR B 1 76 ? 29.905 10.626 -64.507 1.00 84.71 56 THR B O 1
ATOM 1514 N N . LEU B 1 77 ? 29.797 8.374 -64.525 1.00 86.57 57 LEU B N 1
ATOM 1515 C CA . LEU B 1 77 ? 29.590 8.279 -65.969 1.00 86.90 57 LEU B CA 1
ATOM 1516 C C . LEU B 1 77 ? 28.182 8.783 -66.278 1.00 87.17 57 LEU B C 1
ATOM 1517 O O . LEU B 1 77 ? 27.935 9.392 -67.322 1.00 87.54 57 LEU B O 1
ATOM 1519 N N . VAL B 1 78 ? 27.263 8.515 -65.355 1.00 86.61 58 VAL B N 1
ATOM 1520 C CA . VAL B 1 78 ? 25.880 8.944 -65.493 1.00 85.27 58 VAL B CA 1
ATOM 1521 C C . VAL B 1 78 ? 25.837 10.424 -65.154 1.00 84.50 58 VAL B C 1
ATOM 1522 O O . VAL B 1 78 ? 25.330 11.235 -65.925 1.00 84.53 58 VAL B O 1
ATOM 1524 N N . GLU B 1 79 ? 26.384 10.761 -63.990 1.00 83.66 59 GLU B N 1
ATOM 1525 C CA . GLU B 1 79 ? 26.428 12.134 -63.515 1.00 82.85 59 GLU B CA 1
ATOM 1526 C C . GLU B 1 79 ? 27.092 13.027 -64.550 1.00 82.98 59 GLU B C 1
ATOM 1527 O O . GLU B 1 79 ? 26.725 14.188 -64.703 1.00 82.78 59 GLU B O 1
ATOM 1529 N N . LYS B 1 80 ? 28.073 12.476 -65.256 1.00 83.42 60 LYS B N 1
ATOM 1530 C CA . LYS B 1 80 ? 28.793 13.213 -66.288 1.00 83.64 60 LYS B CA 1
ATOM 1531 C C . LYS B 1 80 ? 27.924 13.427 -67.536 1.00 83.81 60 LYS B C 1
ATOM 1532 O O . LYS B 1 80 ? 28.258 14.231 -68.407 1.00 84.13 60 LYS B O 1
ATOM 1534 N N . GLU B 1 81 ? 26.815 12.695 -67.615 1.00 83.49 61 GLU B N 1
ATOM 1535 C CA . GLU B 1 81 ? 25.888 12.797 -68.741 1.00 83.30 61 GLU B CA 1
ATOM 1536 C C . GLU B 1 81 ? 24.760 13.795 -68.464 1.00 83.19 61 GLU B C 1
ATOM 1537 O O . GLU B 1 81 ? 24.543 14.727 -69.239 1.00 83.09 61 GLU B O 1
ATOM 1543 N N . GLY B 1 82 ? 24.038 13.593 -67.363 1.00 82.08 62 GLY B N 1
ATOM 1544 C CA . GLY B 1 82 ? 22.952 14.497 -67.022 1.00 80.89 62 GLY B CA 1
ATOM 1545 C C . GLY B 1 82 ? 21.974 14.019 -65.959 1.00 80.27 62 GLY B C 1
ATOM 1546 O O . GLY B 1 82 ? 21.363 14.837 -65.263 1.00 80.54 62 GLY B O 1
ATOM 1547 N N . ILE B 1 83 ? 21.816 12.703 -65.833 1.00 78.53 63 ILE B N 1
ATOM 1548 C CA . ILE B 1 83 ? 20.902 12.132 -64.849 1.00 76.58 63 ILE B CA 1
ATOM 1549 C C . ILE B 1 83 ? 21.533 12.102 -63.454 1.00 75.51 63 ILE B C 1
ATOM 1550 O O . ILE B 1 83 ? 22.740 11.912 -63.318 1.00 73.97 63 ILE B O 1
ATOM 1555 N N . HIS B 1 84 ? 20.720 12.296 -62.419 1.00 74.75 64 HIS B N 1
ATOM 1556 C CA . HIS B 1 84 ? 21.244 12.287 -61.057 1.00 74.84 64 HIS B CA 1
ATOM 1557 C C . HIS B 1 84 ? 20.998 10.961 -60.344 1.00 74.23 64 HIS B C 1
ATOM 1558 O O . HIS B 1 84 ? 19.862 10.506 -60.204 1.00 73.27 64 HIS B O 1
ATOM 1565 N N . VAL B 1 85 ? 22.082 10.347 -59.891 1.00 73.67 65 VAL B N 1
ATOM 1566 C CA . VAL B 1 85 ? 21.988 9.088 -59.184 1.00 73.52 65 VAL B CA 1
ATOM 1567 C C . VAL B 1 85 ? 21.454 9.385 -57.798 1.00 73.43 65 VAL B C 1
ATOM 1568 O O . VAL B 1 85 ? 21.637 10.480 -57.279 1.00 74.52 65 VAL B O 1
ATOM 1570 N N . LEU B 1 86 ? 20.783 8.409 -57.209 1.00 73.82 66 LEU B N 1
ATOM 1571 C CA . LEU B 1 86 ? 20.223 8.549 -55.878 1.00 75.56 66 LEU B CA 1
ATOM 1572 C C . LEU B 1 86 ? 20.036 7.137 -55.385 1.00 77.24 66 LEU B C 1
ATOM 1573 O O . LEU B 1 86 ? 19.083 6.450 -55.751 1.00 76.28 66 LEU B O 1
ATOM 1578 N N . ASP B 1 87 ? 20.972 6.711 -54.552 1.00 79.35 67 ASP B N 1
ATOM 1579 C CA . ASP B 1 87 ? 20.972 5.364 -54.019 1.00 81.77 67 ASP B CA 1
ATOM 1580 C C . ASP B 1 87 ? 20.307 5.283 -52.663 1.00 82.61 67 ASP B C 1
ATOM 1581 O O . ASP B 1 87 ? 20.852 5.753 -51.664 1.00 82.33 67 ASP B O 1
ATOM 1586 N N . TRP B 1 88 ? 19.124 4.686 -52.627 1.00 82.94 68 TRP B N 1
ATOM 1587 C CA . TRP B 1 88 ? 18.413 4.537 -51.375 1.00 84.35 68 TRP B CA 1
ATOM 1588 C C . TRP B 1 88 ? 18.024 3.074 -51.173 1.00 85.64 68 TRP B C 1
ATOM 1589 O O . TRP B 1 88 ? 16.841 2.732 -51.134 1.00 85.85 68 TRP B O 1
ATOM 1600 N N . PRO B 1 89 ? 19.026 2.184 -51.046 1.00 86.27 69 PRO B N 1
ATOM 1601 C CA . PRO B 1 89 ? 18.788 0.749 -50.846 1.00 86.25 69 PRO B CA 1
ATOM 1602 C C . PRO B 1 89 ? 18.036 0.530 -49.542 1.00 87.05 69 PRO B C 1
ATOM 1603 O O . PRO B 1 89 ? 18.265 1.239 -48.565 1.00 87.86 69 PRO B O 1
ATOM 1607 N N . PHE B 1 90 ? 17.144 -0.449 -49.510 1.00 87.99 70 PHE B N 1
ATOM 1608 C CA . PHE B 1 90 ? 16.399 -0.685 -48.287 1.00 88.95 70 PHE B CA 1
ATOM 1609 C C . PHE B 1 90 ? 15.951 -2.127 -48.098 1.00 90.83 70 PHE B C 1
ATOM 1610 O O . PHE B 1 90 ? 15.691 -2.844 -49.067 1.00 90.94 70 PHE B O 1
ATOM 1618 N N . ASP B 1 91 ? 15.872 -2.537 -46.834 1.00 92.54 71 ASP B N 1
ATOM 1619 C CA . ASP B 1 91 ? 15.463 -3.887 -46.458 1.00 93.49 71 ASP B CA 1
ATOM 1620 C C . ASP B 1 91 ? 14.534 -4.517 -47.493 1.00 93.92 71 ASP B C 1
ATOM 1621 O O . ASP B 1 91 ? 13.457 -3.990 -47.775 1.00 95.01 71 ASP B O 1
ATOM 1623 N N . ASP B 1 92 ? 14.965 -5.636 -48.069 1.00 92.93 72 ASP B N 1
ATOM 1624 C CA . ASP B 1 92 ? 14.161 -6.335 -49.060 1.00 91.41 72 ASP B CA 1
ATOM 1625 C C . ASP B 1 92 ? 12.932 -6.913 -48.353 1.00 90.86 72 ASP B C 1
ATOM 1626 O O . ASP B 1 92 ? 13.027 -7.390 -47.214 1.00 89.80 72 ASP B O 1
ATOM 1631 N N . GLY B 1 93 ? 11.783 -6.855 -49.026 1.00 90.09 73 GLY B N 1
ATOM 1632 C CA . GLY B 1 93 ? 10.550 -7.346 -48.439 1.00 88.72 73 GLY B CA 1
ATOM 1633 C C . GLY B 1 93 ? 10.153 -6.478 -47.258 1.00 88.40 73 GLY B C 1
ATOM 1634 O O . GLY B 1 93 ? 8.983 -6.417 -46.888 1.00 88.32 73 GLY B O 1
ATOM 1635 N N . ALA B 1 94 ? 11.137 -5.793 -46.679 1.00 88.34 74 ALA B N 1
ATOM 1636 C CA . ALA B 1 94 ? 10.921 -4.927 -45.525 1.00 87.28 74 ALA B CA 1
ATOM 1637 C C . ALA B 1 94 ? 11.004 -3.433 -45.854 1.00 86.27 74 ALA B C 1
ATOM 1638 O O . ALA B 1 94 ? 12.000 -2.948 -46.388 1.00 84.94 74 ALA B O 1
ATOM 1640 N N . PRO B 1 95 ? 9.947 -2.683 -45.510 1.00 85.74 75 PRO B N 1
ATOM 1641 C CA . PRO B 1 95 ? 9.825 -1.242 -45.733 1.00 85.16 75 PRO B CA 1
ATOM 1642 C C . PRO B 1 95 ? 11.131 -0.439 -45.728 1.00 84.26 75 PRO B C 1
ATOM 1643 O O . PRO B 1 95 ? 12.039 -0.688 -44.926 1.00 83.58 75 PRO B O 1
ATOM 1647 N N . PRO B 1 96 ? 11.228 0.542 -46.640 1.00 82.94 76 PRO B N 1
ATOM 1648 C CA . PRO B 1 96 ? 12.362 1.449 -46.843 1.00 81.70 76 PRO B CA 1
ATOM 1649 C C . PRO B 1 96 ? 12.555 2.523 -45.781 1.00 80.09 76 PRO B C 1
ATOM 1650 O O . PRO B 1 96 ? 13.407 3.394 -45.931 1.00 80.15 76 PRO B O 1
ATOM 1654 N N . SER B 1 97 ? 11.772 2.462 -44.714 1.00 79.35 77 SER B N 1
ATOM 1655 C CA . SER B 1 97 ? 11.867 3.444 -43.635 1.00 79.61 77 SER B CA 1
ATOM 1656 C C . SER B 1 97 ? 11.200 4.772 -43.973 1.00 78.05 77 SER B C 1
ATOM 1657 O O . SER B 1 97 ? 11.264 5.253 -45.104 1.00 76.73 77 SER B O 1
ATOM 1660 N N . ASN B 1 98 ? 10.582 5.368 -42.961 1.00 76.86 78 ASN B N 1
ATOM 1661 C CA . ASN B 1 98 ? 9.869 6.628 -43.106 1.00 76.17 78 ASN B CA 1
ATOM 1662 C C . ASN B 1 98 ? 10.738 7.743 -43.672 1.00 75.66 78 ASN B C 1
ATOM 1663 O O . ASN B 1 98 ? 10.242 8.831 -43.969 1.00 75.02 78 ASN B O 1
ATOM 1668 N N . GLN B 1 99 ? 12.032 7.467 -43.824 1.00 75.71 79 GLN B N 1
ATOM 1669 C CA . GLN B 1 99 ? 12.977 8.453 -44.340 1.00 74.62 79 GLN B CA 1
ATOM 1670 C C . GLN B 1 99 ? 13.130 8.352 -45.850 1.00 73.84 79 GLN B C 1
ATOM 1671 O O . GLN B 1 99 ? 13.034 9.356 -46.550 1.00 74.41 79 GLN B O 1
ATOM 1677 N N . ILE B 1 100 ? 13.372 7.146 -46.356 1.00 73.31 80 ILE B N 1
ATOM 1678 C CA . ILE B 1 100 ? 13.511 6.957 -47.797 1.00 72.53 80 ILE B CA 1
ATOM 1679 C C . ILE B 1 100 ? 12.241 7.495 -48.448 1.00 72.70 80 ILE B C 1
ATOM 1680 O O . ILE B 1 100 ? 12.257 7.955 -49.590 1.00 73.75 80 ILE B O 1
ATOM 1682 N N . VAL B 1 101 ? 11.146 7.456 -47.694 1.00 72.24 81 VAL B N 1
ATOM 1683 C CA . VAL B 1 101 ? 9.857 7.922 -48.177 1.00 71.19 81 VAL B CA 1
ATOM 1684 C C . VAL B 1 101 ? 9.717 9.437 -48.208 1.00 71.69 81 VAL B C 1
ATOM 1685 O O . VAL B 1 101 ? 9.295 9.998 -49.223 1.00 73.57 81 VAL B O 1
ATOM 1689 N N . ASP B 1 102 ? 10.051 10.107 -47.110 1.00 71.09 82 ASP B N 1
ATOM 1690 C CA . ASP B 1 102 ? 9.930 11.563 -47.083 1.00 70.43 82 ASP B CA 1
ATOM 1691 C C . ASP B 1 102 ? 10.750 12.151 -48.220 1.00 69.19 82 ASP B C 1
ATOM 1692 O O . ASP B 1 102 ? 10.396 13.188 -48.783 1.00 69.93 82 ASP B O 1
ATOM 1694 N N . ASP B 1 103 ? 11.836 11.465 -48.562 1.00 67.70 83 ASP B N 1
ATOM 1695 C CA . ASP B 1 103 ? 12.721 11.897 -49.636 1.00 66.61 83 ASP B CA 1
ATOM 1696 C C . ASP B 1 103 ? 12.096 11.603 -50.997 1.00 65.50 83 ASP B C 1
ATOM 1697 O O . ASP B 1 103 ? 11.922 12.507 -51.819 1.00 66.13 83 ASP B O 1
ATOM 1702 N N . TRP B 1 104 ? 11.768 10.337 -51.238 1.00 63.20 84 TRP B N 1
ATOM 1703 C CA . TRP B 1 104 ? 11.146 9.940 -52.497 1.00 61.58 84 TRP B CA 1
ATOM 1704 C C . TRP B 1 104 ? 9.996 10.896 -52.770 1.00 60.98 84 TRP B C 1
ATOM 1705 O O . TRP B 1 104 ? 9.981 11.583 -53.791 1.00 60.68 84 TRP B O 1
ATOM 1716 N N . LEU B 1 105 ? 9.050 10.948 -51.833 1.00 60.19 85 LEU B N 1
ATOM 1717 C CA . LEU B 1 105 ? 7.883 11.817 -51.945 1.00 59.93 85 LEU B CA 1
ATOM 1718 C C . LEU B 1 105 ? 8.269 13.254 -52.283 1.00 60.00 85 LEU B C 1
ATOM 1719 O O . LEU B 1 105 ? 7.731 13.841 -53.228 1.00 59.34 85 LEU B O 1
ATOM 1724 N N . SER B 1 106 ? 9.194 13.824 -51.514 1.00 59.94 86 SER B N 1
ATOM 1725 C CA . SER B 1 106 ? 9.640 15.178 -51.790 1.00 59.46 86 SER B CA 1
ATOM 1726 C C . SER B 1 106 ? 10.102 15.202 -53.230 1.00 58.97 86 SER B C 1
ATOM 1727 O O . SER B 1 106 ? 9.517 15.888 -54.065 1.00 59.12 86 SER B O 1
ATOM 1730 N N . LEU B 1 107 ? 11.138 14.427 -53.526 1.00 58.81 87 LEU B N 1
ATOM 1731 C CA . LEU B 1 107 ? 11.665 14.374 -54.879 1.00 58.99 87 LEU B CA 1
ATOM 1732 C C . LEU B 1 107 ? 10.516 14.341 -55.878 1.00 58.99 87 LEU B C 1
ATOM 1733 O O . LEU B 1 107 ? 10.468 15.155 -56.809 1.00 58.56 87 LEU B O 1
ATOM 1738 N N . VAL B 1 108 ? 9.586 13.406 -55.674 1.00 59.06 88 VAL B N 1
ATOM 1739 C CA . VAL B 1 108 ? 8.432 13.262 -56.563 1.00 58.23 88 VAL B CA 1
ATOM 1740 C C . VAL B 1 108 ? 7.718 14.605 -56.722 1.00 57.75 88 VAL B C 1
ATOM 1741 O O . VAL B 1 108 ? 7.382 15.013 -57.837 1.00 57.49 88 VAL B O 1
ATOM 1745 N N . LYS B 1 109 ? 7.493 15.291 -55.607 1.00 56.22 89 LYS B N 1
ATOM 1746 C CA . LYS B 1 109 ? 6.840 16.588 -55.653 1.00 55.68 89 LYS B CA 1
ATOM 1747 C C . LYS B 1 109 ? 7.643 17.526 -56.551 1.00 55.28 89 LYS B C 1
ATOM 1748 O O . LYS B 1 109 ? 7.230 17.834 -57.665 1.00 55.63 89 LYS B O 1
ATOM 1750 N N . ILE B 1 110 ? 8.805 17.960 -56.071 1.00 55.69 90 ILE B N 1
ATOM 1751 C CA . ILE B 1 110 ? 9.658 18.881 -56.820 1.00 55.49 90 ILE B CA 1
ATOM 1752 C C . ILE B 1 110 ? 9.864 18.534 -58.301 1.00 56.06 90 ILE B C 1
ATOM 1753 O O . ILE B 1 110 ? 9.205 19.097 -59.177 1.00 55.33 90 ILE B O 1
ATOM 1755 N N . LYS B 1 111 ? 10.783 17.609 -58.566 1.00 57.64 91 LYS B N 1
ATOM 1756 C CA . LYS B 1 111 ? 11.137 17.177 -59.923 1.00 58.45 91 LYS B CA 1
ATOM 1757 C C . LYS B 1 111 ? 10.076 17.181 -61.029 1.00 57.49 91 LYS B C 1
ATOM 1758 O O . LYS B 1 111 ? 10.360 17.570 -62.161 1.00 57.74 91 LYS B O 1
ATOM 1764 N N . PHE B 1 112 ? 8.861 16.751 -60.728 1.00 57.42 92 PHE B N 1
ATOM 1765 C CA . PHE B 1 112 ? 7.840 16.696 -61.764 1.00 57.13 92 PHE B CA 1
ATOM 1766 C C . PHE B 1 112 ? 7.212 18.015 -62.168 1.00 58.66 92 PHE B C 1
ATOM 1767 O O . PHE B 1 112 ? 6.622 18.141 -63.248 1.00 57.37 92 PHE B O 1
ATOM 1775 N N . ARG B 1 113 ? 7.345 18.997 -61.289 1.00 60.62 93 ARG B N 1
ATOM 1776 C CA . ARG B 1 113 ? 6.847 20.335 -61.544 1.00 60.14 93 ARG B CA 1
ATOM 1777 C C . ARG B 1 113 ? 8.073 21.097 -62.077 1.00 60.23 93 ARG B C 1
ATOM 1778 O O . ARG B 1 113 ? 7.979 21.950 -62.959 1.00 60.60 93 ARG B O 1
ATOM 1780 N N . GLU B 1 114 ? 9.231 20.744 -61.531 1.00 60.69 94 GLU B N 1
ATOM 1781 C CA . GLU B 1 114 ? 10.514 21.341 -61.891 1.00 60.58 94 GLU B CA 1
ATOM 1782 C C . GLU B 1 114 ? 10.809 21.180 -63.377 1.00 59.97 94 GLU B C 1
ATOM 1783 O O . GLU B 1 114 ? 11.046 22.156 -64.077 1.00 60.78 94 GLU B O 1
ATOM 1789 N N . GLU B 1 115 ? 10.796 19.939 -63.847 1.00 60.02 95 GLU B N 1
ATOM 1790 C CA . GLU B 1 115 ? 11.045 19.636 -65.249 1.00 59.22 95 GLU B CA 1
ATOM 1791 C C . GLU B 1 115 ? 9.759 19.040 -65.810 1.00 59.69 95 GLU B C 1
ATOM 1792 O O . GLU B 1 115 ? 9.613 17.819 -65.917 1.00 58.18 95 GLU B O 1
ATOM 1794 N N . PRO B 1 116 ? 8.795 19.902 -66.165 1.00 59.91 96 PRO B N 1
ATOM 1795 C CA . PRO B 1 116 ? 7.527 19.418 -66.709 1.00 60.08 96 PRO B CA 1
ATOM 1796 C C . PRO B 1 116 ? 7.753 18.473 -67.873 1.00 59.23 96 PRO B C 1
ATOM 1797 O O . PRO B 1 116 ? 8.365 18.858 -68.865 1.00 59.57 96 PRO B O 1
ATOM 1801 N N . GLY B 1 117 ? 7.276 17.237 -67.738 1.00 59.43 97 GLY B N 1
ATOM 1802 C CA . GLY B 1 117 ? 7.422 16.259 -68.808 1.00 59.71 97 GLY B CA 1
ATOM 1803 C C . GLY B 1 117 ? 8.549 15.260 -68.614 1.00 59.26 97 GLY B C 1
ATOM 1804 O O . GLY B 1 117 ? 8.710 14.328 -69.399 1.00 58.04 97 GLY B O 1
ATOM 1805 N N . CYS B 1 118 ? 9.330 15.453 -67.559 1.00 58.87 98 CYS B N 1
ATOM 1806 C CA . CYS B 1 118 ? 10.438 14.564 -67.270 1.00 59.36 98 CYS B CA 1
ATOM 1807 C C . CYS B 1 118 ? 9.952 13.201 -66.791 1.00 59.71 98 CYS B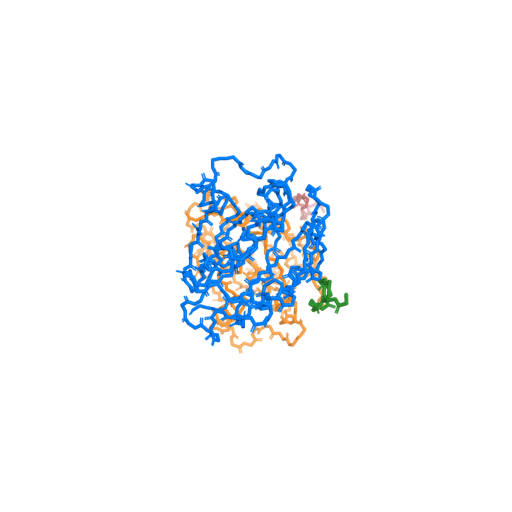 C 1
ATOM 1808 O O . CYS B 1 118 ? 8.754 12.924 -66.735 1.00 59.68 98 CYS B O 1
ATOM 1811 N N . CYS B 1 119 ? 10.913 12.368 -66.417 1.00 59.52 99 CYS B N 1
ATOM 1812 C CA . CYS B 1 119 ? 10.649 11.030 -65.941 1.00 60.08 99 CYS B CA 1
ATOM 1813 C C . CYS B 1 119 ? 11.676 10.681 -64.869 1.00 61.27 99 CYS B C 1
ATOM 1814 O O . CYS B 1 119 ? 12.783 11.222 -64.860 1.00 63.02 99 CYS B O 1
ATOM 1817 N N . ILE B 1 120 ? 11.301 9.802 -63.946 1.00 61.58 100 ILE B N 1
ATOM 1818 C CA . ILE B 1 120 ? 12.211 9.364 -62.896 1.00 61.06 100 ILE B CA 1
ATOM 1819 C C . ILE B 1 120 ? 12.545 7.920 -63.229 1.00 62.66 100 ILE B C 1
ATOM 1820 O O . ILE B 1 120 ? 11.662 7.144 -63.593 1.00 62.83 100 ILE B O 1
ATOM 1825 N N . ALA B 1 121 ? 13.815 7.558 -63.120 1.00 64.23 101 ALA B N 1
ATOM 1826 C CA . ALA B 1 121 ? 14.220 6.195 -63.427 1.00 65.92 101 ALA B CA 1
ATOM 1827 C C . ALA B 1 121 ? 14.536 5.472 -62.141 1.00 67.45 101 ALA B C 1
ATOM 1828 O O . ALA B 1 121 ? 15.403 5.898 -61.376 1.00 66.27 101 ALA B O 1
ATOM 1830 N N . VAL B 1 122 ? 13.825 4.381 -61.895 1.00 70.38 102 VAL B N 1
ATOM 1831 C CA . VAL B 1 122 ? 14.053 3.617 -60.683 1.00 74.21 102 VAL B CA 1
ATOM 1832 C C . VAL B 1 122 ? 14.426 2.177 -61.017 1.00 77.12 102 VAL B C 1
ATOM 1833 O O . VAL B 1 122 ? 13.609 1.416 -61.545 1.00 77.07 102 VAL B O 1
ATOM 1837 N N . HIS B 1 123 ? 15.674 1.822 -60.722 1.00 79.99 103 HIS B N 1
ATOM 1838 C CA . HIS B 1 123 ? 16.175 0.475 -60.966 1.00 82.75 103 HIS B CA 1
ATOM 1839 C C . HIS B 1 123 ? 16.550 -0.128 -59.608 1.00 84.27 103 HIS B C 1
ATOM 1840 O O . HIS B 1 123 ? 16.915 0.598 -58.676 1.00 83.50 103 HIS B O 1
ATOM 1847 N N . CYS B 1 124 ? 16.461 -1.450 -59.502 1.00 86.00 104 CYS B N 1
ATOM 1848 C CA . CYS B 1 124 ? 16.784 -2.141 -58.261 1.00 87.72 104 CYS B CA 1
ATOM 1849 C C . CYS B 1 124 ? 18.158 -2.820 -58.351 1.00 88.19 104 CYS B C 1
ATOM 1850 O O . CYS B 1 124 ? 19.156 -2.274 -57.868 1.00 87.44 104 CYS B O 1
ATOM 1853 N N . VAL B 1 125 ? 18.189 -4.000 -58.973 1.00 88.70 105 VAL B N 1
ATOM 1854 C CA . VAL B 1 125 ? 19.399 -4.813 -59.177 1.00 88.81 105 VAL B CA 1
ATOM 1855 C C . VAL B 1 125 ? 18.908 -6.228 -59.465 1.00 88.39 105 VAL B C 1
ATOM 1856 O O . VAL B 1 125 ? 19.455 -6.938 -60.307 1.00 88.32 105 VAL B O 1
ATOM 1860 N N . ALA B 1 126 ? 17.860 -6.618 -58.750 1.00 88.46 106 ALA B N 1
ATOM 1861 C CA . ALA B 1 126 ? 17.241 -7.921 -58.919 1.00 89.06 106 ALA B CA 1
ATOM 1862 C C . ALA B 1 126 ? 16.048 -7.709 -59.848 1.00 88.52 106 ALA B C 1
ATOM 1863 O O . ALA B 1 126 ? 14.972 -8.269 -59.632 1.00 88.68 106 ALA B O 1
ATOM 1865 N N . GLY B 1 127 ? 16.248 -6.881 -60.871 1.00 87.20 107 GLY B N 1
ATOM 1866 C CA . GLY B 1 127 ? 15.186 -6.594 -61.819 1.00 86.14 107 GLY B CA 1
ATOM 1867 C C . GLY B 1 127 ? 13.824 -6.466 -61.162 1.00 85.34 107 GLY B C 1
ATOM 1868 O O . GLY B 1 127 ? 13.132 -7.466 -60.961 1.00 84.97 107 GLY B O 1
ATOM 1869 N N . LEU B 1 128 ? 13.448 -5.231 -60.833 1.00 84.37 108 LEU B N 1
ATOM 1870 C CA . LEU B 1 128 ? 12.173 -4.920 -60.185 1.00 81.97 108 LEU B CA 1
ATOM 1871 C C . LEU B 1 128 ? 12.242 -5.140 -58.674 1.00 81.36 108 LEU B C 1
ATOM 1872 O O . LEU B 1 128 ? 13.174 -4.675 -58.015 1.00 80.72 108 LEU B O 1
ATOM 1874 N N . GLY B 1 129 ? 11.251 -5.844 -58.130 1.00 80.74 109 GLY B N 1
ATOM 1875 C CA . GLY B 1 129 ? 11.218 -6.104 -56.700 1.00 79.08 109 GLY B CA 1
ATOM 1876 C C . GLY B 1 129 ? 10.794 -4.893 -55.884 1.00 78.53 109 GLY B C 1
ATOM 1877 O O . GLY B 1 129 ? 9.599 -4.640 -55.715 1.00 78.34 109 GLY B O 1
ATOM 1878 N N . ARG B 1 130 ? 11.773 -4.142 -55.382 1.00 77.30 110 ARG B N 1
ATOM 1879 C CA . ARG B 1 130 ? 11.507 -2.954 -54.576 1.00 74.25 110 ARG B CA 1
ATOM 1880 C C . ARG B 1 130 ? 11.044 -1.758 -55.428 1.00 73.26 110 ARG B C 1
ATOM 1881 O O . ARG B 1 130 ? 10.231 -0.943 -54.981 1.00 72.77 110 ARG B O 1
ATOM 1889 N N . ALA B 1 131 ? 11.564 -1.656 -56.651 1.00 72.03 111 ALA B N 1
ATOM 1890 C CA . ALA B 1 131 ? 11.211 -0.563 -57.558 1.00 70.99 111 ALA B CA 1
ATOM 1891 C C . ALA B 1 131 ? 9.707 -0.277 -57.595 1.00 70.35 111 ALA B C 1
ATOM 1892 O O . ALA B 1 131 ? 9.280 0.857 -57.386 1.00 69.34 111 ALA B O 1
ATOM 1894 N N . PRO B 1 132 ? 8.884 -1.304 -57.862 1.00 69.89 112 PRO B N 1
ATOM 1895 C CA . PRO B 1 132 ? 7.431 -1.121 -57.918 1.00 69.28 112 PRO B CA 1
ATOM 1896 C C . PRO B 1 132 ? 6.895 -0.478 -56.645 1.00 69.19 112 PRO B C 1
ATOM 1897 O O . PRO B 1 132 ? 6.341 0.618 -56.672 1.00 69.70 112 PRO B O 1
ATOM 1901 N N . VAL B 1 133 ? 7.061 -1.182 -55.533 1.00 68.29 113 VAL B N 1
ATOM 1902 C CA . VAL B 1 133 ? 6.607 -0.709 -54.236 1.00 67.20 113 VAL B CA 1
ATOM 1903 C C . VAL B 1 133 ? 6.773 0.801 -54.109 1.00 66.37 113 VAL B C 1
ATOM 1904 O O . VAL B 1 133 ? 5.842 1.521 -53.761 1.00 65.96 113 VAL B O 1
ATOM 1908 N N . LEU B 1 134 ? 7.974 1.267 -54.413 1.00 66.08 114 LEU B N 1
ATOM 1909 C CA . LEU B 1 134 ? 8.305 2.683 -54.334 1.00 64.96 114 LEU B CA 1
ATOM 1910 C C . LEU B 1 134 ? 7.379 3.541 -55.211 1.00 64.34 114 LEU B C 1
ATOM 1911 O O . LEU B 1 134 ? 6.742 4.478 -54.731 1.00 65.54 114 LEU B O 1
ATOM 1916 N N . VAL B 1 135 ? 7.312 3.222 -56.497 1.00 62.61 115 VAL B N 1
ATOM 1917 C CA . VAL B 1 135 ? 6.443 3.940 -57.416 1.00 60.13 115 VAL B CA 1
ATOM 1918 C C . VAL B 1 135 ? 4.992 3.800 -56.939 1.00 60.29 115 VAL B C 1
ATOM 1919 O O . VAL B 1 135 ? 4.195 4.731 -57.050 1.00 60.78 115 VAL B O 1
ATOM 1923 N N . ALA B 1 136 ? 4.654 2.627 -56.413 1.00 59.81 116 ALA B N 1
ATOM 1924 C CA . ALA B 1 136 ? 3.309 2.380 -55.910 1.00 59.71 116 ALA B CA 1
ATOM 1925 C C . ALA B 1 136 ? 2.934 3.502 -54.956 1.00 59.63 116 ALA B C 1
ATOM 1926 O O . ALA B 1 136 ? 1.799 3.972 -54.967 1.00 61.86 116 ALA B O 1
ATOM 1928 N N . LEU B 1 137 ? 3.890 3.927 -54.132 1.00 59.43 117 LEU B N 1
ATOM 1929 C CA . LEU B 1 137 ? 3.658 5.022 -53.187 1.00 59.31 117 LEU B CA 1
ATOM 1930 C C . LEU B 1 137 ? 3.440 6.338 -53.948 1.00 58.18 117 LEU B C 1
ATOM 1931 O O . LEU B 1 137 ? 2.513 7.099 -53.657 1.00 56.70 117 LEU B O 1
ATOM 1936 N N . ALA B 1 138 ? 4.305 6.616 -54.913 1.00 56.02 118 ALA B N 1
ATOM 1937 C CA . ALA B 1 138 ? 4.137 7.825 -55.691 1.00 55.12 118 ALA B CA 1
ATOM 1938 C C . ALA B 1 138 ? 2.658 7.898 -56.046 1.00 54.40 118 ALA B C 1
ATOM 1939 O O . ALA B 1 138 ? 2.039 8.959 -55.952 1.00 53.38 118 ALA B O 1
ATOM 1941 N N . LEU B 1 139 ? 2.093 6.753 -56.428 1.00 53.91 119 LEU B N 1
ATOM 1942 C CA . LEU B 1 139 ? 0.684 6.678 -56.809 1.00 54.25 119 LEU B CA 1
ATOM 1943 C C . LEU B 1 139 ? -0.241 6.924 -55.629 1.00 53.49 119 LEU B C 1
ATOM 1944 O O . LEU B 1 139 ? -0.833 7.991 -55.526 1.00 53.05 119 LEU B O 1
ATOM 1949 N N . ILE B 1 140 ? -0.359 5.935 -54.749 1.00 54.35 120 ILE B N 1
ATOM 1950 C CA . ILE B 1 140 ? -1.198 6.034 -53.552 1.00 55.49 120 ILE B CA 1
ATOM 1951 C C . ILE B 1 140 ? -1.104 7.420 -52.919 1.00 56.20 120 ILE B C 1
ATOM 1952 O O . ILE B 1 140 ? -2.107 8.029 -52.539 1.00 56.16 120 ILE B O 1
ATOM 1957 N N . GLU B 1 141 ? 0.123 7.904 -52.800 1.00 57.10 121 GLU B N 1
ATOM 1958 C CA . GLU B 1 141 ? 0.382 9.204 -52.209 1.00 57.26 121 GLU B CA 1
ATOM 1959 C C . GLU B 1 141 ? -0.251 10.331 -53.031 1.00 56.73 121 GLU B C 1
ATOM 1960 O O . GLU B 1 141 ? -0.724 11.329 -52.483 1.00 56.47 121 GLU B O 1
ATOM 1966 N N . GLY B 1 142 ? -0.253 10.168 -54.348 1.00 55.57 122 GLY B N 1
ATOM 1967 C CA . GLY B 1 142 ? -0.838 11.178 -55.206 1.00 56.94 122 GLY B CA 1
ATOM 1968 C C . GLY B 1 142 ? -2.279 10.818 -55.492 1.00 58.21 122 GLY B C 1
ATOM 1969 O O . GLY B 1 142 ? -2.827 11.189 -56.533 1.00 58.03 122 GLY B O 1
ATOM 1970 N N . GLY B 1 143 ? -2.885 10.098 -54.544 1.00 58.95 123 GLY B N 1
ATOM 1971 C CA . GLY B 1 143 ? -4.266 9.652 -54.675 1.00 59.06 123 GLY B CA 1
ATOM 1972 C C . GLY B 1 143 ? -4.292 8.205 -55.134 1.00 59.84 123 GLY B C 1
ATOM 1973 O O . GLY B 1 143 ? -3.235 7.586 -55.315 1.00 62.26 123 GLY B O 1
ATOM 1974 N N . MET B 1 144 ? -5.478 7.640 -55.316 1.00 59.34 124 MET B N 1
ATOM 1975 C CA . MET B 1 144 ? -5.569 6.255 -55.787 1.00 59.07 124 MET B CA 1
ATOM 1976 C C . MET B 1 144 ? -5.264 5.294 -54.652 1.00 57.53 124 MET B C 1
ATOM 1977 O O . MET B 1 144 ? -4.141 5.246 -54.167 1.00 59.14 124 MET B O 1
ATOM 1982 N N . LYS B 1 145 ? -6.270 4.535 -54.228 1.00 56.72 125 LYS B N 1
ATOM 1983 C CA . LYS B 1 145 ? -6.101 3.582 -53.139 1.00 54.99 125 LYS B CA 1
ATOM 1984 C C . LYS B 1 145 ? -5.068 2.536 -53.545 1.00 55.18 125 LYS B C 1
ATOM 1985 O O . LYS B 1 145 ? -4.870 2.264 -54.732 1.00 53.98 125 LYS B O 1
ATOM 1987 N N . TYR B 1 146 ? -4.417 1.949 -52.551 1.00 54.21 126 TYR B N 1
ATOM 1988 C CA . TYR B 1 146 ? -3.394 0.957 -52.798 1.00 54.62 126 TYR B CA 1
ATOM 1989 C C . TYR B 1 146 ? -3.825 -0.168 -53.743 1.00 54.53 126 TYR B C 1
ATOM 1990 O O . TYR B 1 146 ? -3.007 -0.700 -54.487 1.00 53.75 126 TYR B O 1
ATOM 1999 N N . GLU B 1 147 ? -5.107 -0.523 -53.727 1.00 56.50 127 GLU B N 1
ATOM 2000 C CA . GLU B 1 147 ? -5.609 -1.587 -54.600 1.00 56.25 127 GLU B CA 1
ATOM 2001 C C . GLU B 1 147 ? -5.490 -1.119 -56.038 1.00 55.47 127 GLU B C 1
ATOM 2002 O O . GLU B 1 147 ? -5.007 -1.849 -56.896 1.00 53.58 127 GLU B O 1
ATOM 2008 N N . ASP B 1 148 ? -5.935 0.111 -56.285 1.00 56.75 128 ASP B N 1
ATOM 2009 C CA . ASP B 1 148 ? -5.874 0.726 -57.611 1.00 57.60 128 ASP B CA 1
ATOM 2010 C C . ASP B 1 148 ? -4.420 0.848 -58.068 1.00 58.15 128 ASP B C 1
ATOM 2011 O O . ASP B 1 148 ? -4.104 0.734 -59.258 1.00 58.11 128 ASP B O 1
ATOM 2016 N N . ALA B 1 149 ? -3.539 1.085 -57.102 1.00 57.82 129 ALA B N 1
ATOM 2017 C CA . ALA B 1 149 ? -2.121 1.228 -57.378 1.00 57.18 129 ALA B CA 1
ATOM 2018 C C . ALA B 1 149 ? -1.525 -0.087 -57.875 1.00 56.60 129 ALA B C 1
ATOM 2019 O O . ALA B 1 149 ? -0.830 -0.118 -58.891 1.00 56.29 129 ALA B O 1
ATOM 2021 N N . VAL B 1 150 ? -1.797 -1.167 -57.154 1.00 55.98 130 VAL B N 1
ATOM 2022 C CA . VAL B 1 150 ? -1.285 -2.483 -57.522 1.00 55.43 130 VAL B CA 1
ATOM 2023 C C . VAL B 1 150 ? -1.654 -2.865 -58.944 1.00 55.16 130 VAL B C 1
ATOM 2024 O O . VAL B 1 150 ? -0.781 -3.208 -59.742 1.00 53.07 130 VAL B O 1
ATOM 2028 N N . GLN B 1 151 ? -2.951 -2.803 -59.246 1.00 56.67 131 GLN B N 1
ATOM 2029 C CA . GLN B 1 151 ? -3.469 -3.130 -60.576 1.00 57.62 131 GLN B CA 1
ATOM 2030 C C . GLN B 1 151 ? -2.753 -2.301 -61.636 1.00 59.02 131 GLN B C 1
ATOM 2031 O O . GLN B 1 151 ? -2.179 -2.835 -62.587 1.00 58.73 131 GLN B O 1
ATOM 2037 N N . PHE B 1 152 ? -2.798 -0.985 -61.458 1.00 59.78 132 PHE B N 1
ATOM 2038 C CA . PHE B 1 152 ? -2.168 -0.051 -62.384 1.00 59.63 132 PHE B CA 1
ATOM 2039 C C . PHE B 1 152 ? -0.743 -0.495 -62.709 1.00 59.14 132 PHE B C 1
ATOM 2040 O O . PHE B 1 152 ? -0.289 -0.339 -63.838 1.00 59.57 132 PHE B O 1
ATOM 2048 N N . ILE B 1 153 ? -0.044 -1.045 -61.716 1.00 59.89 133 ILE B N 1
ATOM 2049 C CA . ILE B 1 153 ? 1.329 -1.516 -61.905 1.00 60.68 133 ILE B CA 1
ATOM 2050 C C . ILE B 1 153 ? 1.340 -2.918 -62.540 1.00 61.41 133 ILE B C 1
ATOM 2051 O O . ILE B 1 153 ? 2.017 -3.133 -63.546 1.00 62.03 133 ILE B O 1
ATOM 2056 N N . ARG B 1 154 ? 0.606 -3.867 -61.953 1.00 59.99 134 ARG B N 1
ATOM 2057 C CA . ARG B 1 154 ? 0.543 -5.219 -62.504 1.00 58.58 134 ARG B CA 1
ATOM 2058 C C . ARG B 1 154 ? 0.325 -5.100 -64.005 1.00 58.93 134 ARG B C 1
ATOM 2059 O O . ARG B 1 154 ? 0.876 -5.857 -64.795 1.00 60.67 134 ARG B O 1
ATOM 2067 N N . GLN B 1 155 ? -0.493 -4.135 -64.390 1.00 58.93 135 GLN B N 1
ATOM 2068 C CA . GLN B 1 155 ? -0.776 -3.882 -65.791 1.00 59.95 135 GLN B CA 1
ATOM 2069 C C . GLN B 1 155 ? 0.505 -3.908 -66.622 1.00 60.64 135 GLN B C 1
ATOM 2070 O O . GLN B 1 155 ? 0.535 -4.454 -67.730 1.00 61.05 135 GLN B O 1
ATOM 2076 N N . LYS B 1 156 ? 1.562 -3.316 -66.076 1.00 60.99 136 LYS B N 1
ATOM 2077 C CA . LYS B 1 156 ? 2.843 -3.245 -66.770 1.00 63.21 136 LYS B CA 1
ATOM 2078 C C . LYS B 1 156 ? 3.929 -4.120 -66.141 1.00 64.34 136 LYS B C 1
ATOM 2079 O O . LYS B 1 156 ? 5.109 -3.916 -66.408 1.00 66.20 136 LYS B O 1
ATOM 2082 N N . ARG B 1 157 ? 3.546 -5.085 -65.311 1.00 64.67 137 ARG B N 1
ATOM 2083 C CA . ARG B 1 157 ? 4.534 -5.941 -64.661 1.00 66.38 137 ARG B CA 1
ATOM 2084 C C . ARG B 1 157 ? 4.009 -7.353 -64.458 1.00 67.32 137 ARG B C 1
ATOM 2085 O O . ARG B 1 157 ? 4.781 -8.313 -64.415 1.00 69.37 137 ARG B O 1
ATOM 2093 N N . ARG B 1 158 ? 2.693 -7.464 -64.319 1.00 67.00 138 ARG B N 1
ATOM 2094 C CA . ARG B 1 158 ? 2.004 -8.739 -64.130 1.00 66.95 138 ARG B CA 1
ATOM 2095 C C . ARG B 1 158 ? 2.561 -9.684 -63.064 1.00 66.61 138 ARG B C 1
ATOM 2096 O O . ARG B 1 158 ? 1.933 -10.686 -62.746 1.00 67.73 138 ARG B O 1
ATOM 2104 N N . GLY B 1 159 ? 3.723 -9.373 -62.504 1.00 65.59 139 GLY B N 1
ATOM 2105 C CA . GLY B 1 159 ? 4.289 -10.236 -61.483 1.00 65.08 139 GLY B CA 1
ATOM 2106 C C . GLY B 1 159 ? 4.827 -9.389 -60.356 1.00 64.93 139 GLY B C 1
ATOM 2107 O O . GLY B 1 159 ? 5.570 -9.852 -59.487 1.00 62.83 139 GLY B O 1
ATOM 2108 N N . ALA B 1 160 ? 4.430 -8.123 -60.392 1.00 65.75 140 ALA B N 1
ATOM 2109 C CA . ALA B 1 160 ? 4.844 -7.133 -59.415 1.00 64.91 140 ALA B CA 1
ATOM 2110 C C . ALA B 1 160 ? 4.252 -7.377 -58.037 1.00 64.89 140 ALA B C 1
ATOM 2111 O O . ALA B 1 160 ? 3.118 -7.834 -57.901 1.00 64.01 140 ALA B O 1
ATOM 2113 N N . PHE B 1 161 ? 5.040 -7.074 -57.013 1.00 65.24 141 PHE B N 1
ATOM 2114 C CA . PHE B 1 161 ? 4.592 -7.219 -55.640 1.00 65.42 141 PHE B CA 1
ATOM 2115 C C . PHE B 1 161 ? 4.322 -8.648 -55.225 1.00 65.61 141 PHE B C 1
ATOM 2116 O O . PHE B 1 161 ? 3.890 -9.474 -56.021 1.00 66.44 141 PHE B O 1
ATOM 2124 N N . ASN B 1 162 ? 4.580 -8.931 -53.958 1.00 66.15 142 ASN B N 1
ATOM 2125 C CA . ASN B 1 162 ? 4.328 -10.250 -53.412 1.00 66.37 142 ASN B CA 1
ATOM 2126 C C . ASN B 1 162 ? 3.672 -10.085 -52.043 1.00 67.03 142 ASN B C 1
ATOM 2127 O O . ASN B 1 162 ? 3.677 -8.994 -51.468 1.00 66.50 142 ASN B O 1
ATOM 2132 N N . SER B 1 163 ? 3.098 -11.172 -51.539 1.00 67.68 143 SER B N 1
ATOM 2133 C CA . SER B 1 163 ? 2.407 -11.191 -50.254 1.00 67.90 143 SER B CA 1
ATOM 2134 C C . SER B 1 163 ? 2.956 -10.240 -49.181 1.00 68.24 143 SER B C 1
ATOM 2135 O O . SER B 1 163 ? 2.186 -9.627 -48.432 1.00 67.05 143 SER B O 1
ATOM 2137 N N . LYS B 1 164 ? 4.280 -10.120 -49.107 1.00 68.55 144 LYS B N 1
ATOM 2138 C CA . LYS B 1 164 ? 4.912 -9.255 -48.110 1.00 68.48 144 LYS B CA 1
ATOM 2139 C C . LYS B 1 164 ? 4.726 -7.786 -48.452 1.00 68.23 144 LYS B C 1
ATOM 2140 O O . LYS B 1 164 ? 4.198 -7.011 -47.652 1.00 68.88 144 LYS B O 1
ATOM 2142 N N . GLN B 1 165 ? 5.165 -7.414 -49.649 1.00 67.79 145 GLN B N 1
ATOM 2143 C CA . GLN B 1 165 ? 5.060 -6.046 -50.132 1.00 66.47 145 GLN B CA 1
ATOM 2144 C C . GLN B 1 165 ? 3.619 -5.545 -50.159 1.00 66.26 145 GLN B C 1
ATOM 2145 O O . GLN B 1 165 ? 3.377 -4.359 -49.958 1.00 66.55 145 GLN B O 1
ATOM 2151 N N . LEU B 1 166 ? 2.670 -6.447 -50.411 1.00 66.31 146 LEU B N 1
ATOM 2152 C CA . LEU B 1 166 ? 1.253 -6.086 -50.448 1.00 65.91 146 LEU B CA 1
ATOM 2153 C C . LEU B 1 166 ? 0.820 -5.610 -49.081 1.00 65.57 146 LEU B C 1
ATOM 2154 O O . LEU B 1 166 ? 0.198 -4.561 -48.945 1.00 65.38 146 LEU B O 1
ATOM 2159 N N . LEU B 1 167 ? 1.144 -6.407 -48.070 1.00 65.79 147 LEU B N 1
ATOM 2160 C CA . LEU B 1 167 ? 0.816 -6.079 -46.690 1.00 65.59 147 LEU B CA 1
ATOM 2161 C C . LEU B 1 167 ? 1.351 -4.691 -46.408 1.00 64.69 147 LEU B C 1
ATOM 2162 O O . LEU B 1 167 ? 0.719 -3.898 -45.719 1.00 65.90 147 LEU B O 1
ATOM 2167 N N . TYR B 1 168 ? 2.534 -4.410 -46.940 1.00 63.22 148 TYR B N 1
ATOM 2168 C CA . TYR B 1 168 ? 3.153 -3.116 -46.742 1.00 61.45 148 TYR B CA 1
ATOM 2169 C C . TYR B 1 168 ? 2.241 -2.039 -47.283 1.00 59.53 148 TYR B C 1
ATOM 2170 O O . TYR B 1 168 ? 1.750 -1.198 -46.537 1.00 60.27 148 TYR B O 1
ATOM 2179 N N . LEU B 1 169 ? 2.025 -2.069 -48.590 1.00 56.96 149 LEU B N 1
ATOM 2180 C CA . LEU B 1 169 ? 1.170 -1.097 -49.241 1.00 57.75 149 LEU B CA 1
ATOM 2181 C C . LEU B 1 169 ? -0.254 -1.099 -48.673 1.00 59.39 149 LEU B C 1
ATOM 2182 O O . LEU B 1 169 ? -0.871 -0.040 -48.501 1.00 60.34 149 LEU B O 1
ATOM 2187 N N . GLU B 1 170 ? -0.776 -2.284 -48.373 1.00 59.14 150 GLU B N 1
ATOM 2188 C CA . GLU B 1 170 ? -2.123 -2.395 -47.829 1.00 58.58 150 GLU B CA 1
ATOM 2189 C C . GLU B 1 170 ? -2.235 -1.677 -46.493 1.00 58.31 150 GLU B C 1
ATOM 2190 O O . GLU B 1 170 ? -3.268 -1.081 -46.175 1.00 58.15 150 GLU B O 1
ATOM 2196 N N . LYS B 1 171 ? -1.155 -1.720 -45.721 1.00 57.65 151 LYS B N 1
ATOM 2197 C CA . LYS B 1 171 ? -1.132 -1.112 -44.396 1.00 57.35 151 LYS B CA 1
ATOM 2198 C C . LYS B 1 171 ? -0.441 0.243 -44.344 1.00 58.16 151 LYS B C 1
ATOM 2199 O O . LYS B 1 171 ? -0.016 0.675 -43.283 1.00 60.94 151 LYS B O 1
ATOM 2201 N N . TYR B 1 172 ? -0.336 0.919 -45.481 1.00 59.39 152 TYR B N 1
ATOM 2202 C CA . TYR B 1 172 ? 0.317 2.230 -45.537 1.00 59.32 152 TYR B CA 1
ATOM 2203 C C . TYR B 1 172 ? -0.690 3.382 -45.378 1.00 58.45 152 TYR B C 1
ATOM 2204 O O . TYR B 1 172 ? -1.817 3.307 -45.866 1.00 59.15 152 TYR B O 1
ATOM 2213 N N . ARG B 1 173 ? -0.288 4.437 -44.678 1.00 56.93 153 ARG B N 1
ATOM 2214 C CA . ARG B 1 173 ? -1.148 5.601 -44.481 1.00 55.34 153 ARG B CA 1
ATOM 2215 C C . ARG B 1 173 ? -0.425 6.754 -45.155 1.00 55.84 153 ARG B C 1
ATOM 2216 O O . ARG B 1 173 ? 0.665 7.135 -44.739 1.00 56.49 153 ARG B O 1
ATOM 2224 N N . PRO B 1 174 ? -1.024 7.332 -46.202 1.00 55.91 154 PRO B N 1
ATOM 2225 C CA . PRO B 1 174 ? -0.412 8.442 -46.933 1.00 56.97 154 PRO B CA 1
ATOM 2226 C C . PRO B 1 174 ? -0.542 9.805 -46.280 1.00 58.15 154 PRO B C 1
ATOM 2227 O O . PRO B 1 174 ? -1.523 10.085 -45.593 1.00 58.79 154 PRO B O 1
ATOM 2231 N N . LYS B 1 175 ? 0.457 10.654 -46.492 1.00 58.89 155 LYS B N 1
ATOM 2232 C CA . LYS B 1 175 ? 0.396 12.006 -45.961 1.00 61.46 155 LYS B CA 1
ATOM 2233 C C . LYS B 1 175 ? -0.715 12.669 -46.770 1.00 62.23 155 LYS B C 1
ATOM 2234 O O . LYS B 1 175 ? -1.765 12.999 -46.229 1.00 63.25 155 LYS B O 1
ATOM 2237 N N . MET B 1 176 ? -0.457 12.814 -48.074 1.00 64.02 156 MET B N 1
ATOM 2238 C CA . MET B 1 176 ? -1.338 13.409 -49.096 1.00 64.91 156 MET B CA 1
ATOM 2239 C C . MET B 1 176 ? -0.869 14.807 -49.499 1.00 66.54 156 MET B C 1
ATOM 2240 O O . MET B 1 176 ? -1.479 15.456 -50.352 1.00 68.48 156 MET B O 1
ATOM 2245 N N . ARG B 1 177 ? 0.224 15.265 -48.898 1.00 65.97 157 ARG B N 1
ATOM 2246 C CA . ARG B 1 177 ? 0.760 16.584 -49.197 1.00 65.02 157 ARG B CA 1
ATOM 2247 C C . ARG B 1 177 ? 0.982 16.824 -50.700 1.00 64.94 157 ARG B C 1
ATOM 2248 O O . ARG B 1 177 ? 1.669 17.776 -51.086 1.00 65.14 157 ARG B O 1
ATOM 2250 N N . LEU B 1 178 ? 0.406 15.968 -51.544 1.00 63.62 158 LEU B N 1
ATOM 2251 C CA . LEU B 1 178 ? 0.539 16.107 -52.994 1.00 64.15 158 LEU B CA 1
ATOM 2252 C C . LEU B 1 178 ? -0.666 16.815 -53.617 1.00 64.14 158 LEU B C 1
ATOM 2253 O O . LEU B 1 178 ? -1.728 16.217 -53.784 1.00 63.34 158 LEU B O 1
ATOM 2258 N N . ARG B 1 179 ? -0.496 18.088 -53.965 1.00 64.54 159 ARG B N 1
ATOM 2259 C CA . ARG B 1 179 ? -1.578 18.850 -54.574 1.00 64.67 159 ARG B CA 1
ATOM 2260 C C . ARG B 1 179 ? -1.515 18.614 -56.076 1.00 65.25 159 ARG B C 1
ATOM 2261 O O . ARG B 1 179 ? -0.435 18.513 -56.658 1.00 64.61 159 ARG B O 1
ATOM 2269 N N . PHE B 1 180 ? -2.683 18.501 -56.692 1.00 66.43 160 PH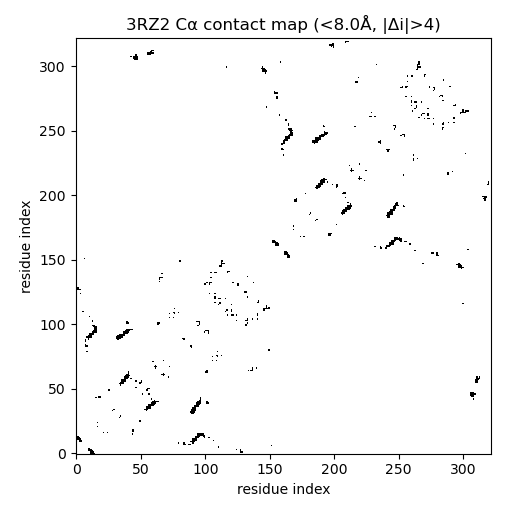E B N 1
ATOM 2270 C CA . PHE B 1 180 ? -2.782 18.287 -58.127 1.00 68.37 160 PHE B CA 1
ATOM 2271 C C . PHE B 1 180 ? -3.844 19.229 -58.719 1.00 69.87 160 PHE B C 1
ATOM 2272 O O . PHE B 1 180 ? -3.449 20.240 -59.357 1.00 69.72 160 PHE B O 1
ATOM 2280 N N . SER C 2 4 ? -32.808 5.513 -11.160 1.00 86.04 4 SER C N 1
ATOM 2281 C CA . SER C 2 4 ? -32.855 4.097 -11.622 1.00 85.63 4 SER C CA 1
ATOM 2282 C C . SER C 2 4 ? -32.835 3.998 -13.153 1.00 86.94 4 SER C C 1
ATOM 2283 O O . SER C 2 4 ? -33.352 3.042 -13.729 1.00 86.97 4 SER C O 1
ATOM 2286 N N . LEU C 2 5 ? -32.228 4.987 -13.805 1.00 88.09 5 LEU C N 1
ATOM 2287 C CA . LEU C 2 5 ? -32.141 5.013 -15.265 1.00 89.26 5 LEU C CA 1
ATOM 2288 C C . LEU C 2 5 ? -30.753 5.458 -15.757 1.00 90.86 5 LEU C C 1
ATOM 2289 O O . LEU C 2 5 ? -30.053 4.688 -16.423 1.00 91.40 5 LEU C O 1
ATOM 2294 N N . ILE C 2 6 ? -30.367 6.693 -15.431 1.00 92.11 6 ILE C N 1
ATOM 2295 C CA . ILE C 2 6 ? -29.065 7.257 -15.818 1.00 93.26 6 ILE C CA 1
ATOM 2296 C C . ILE C 2 6 ? -28.658 6.967 -17.281 1.00 94.30 6 ILE C C 1
ATOM 2297 O O . ILE C 2 6 ? -29.455 6.439 -18.059 1.00 94.88 6 ILE C O 1
ATOM 2302 N N . PRO C 2 7 ? -27.427 7.350 -17.682 1.00 94.74 7 PRO C N 1
ATOM 2303 C CA . PRO C 2 7 ? -26.982 7.095 -19.061 1.00 94.84 7 PRO C CA 1
ATOM 2304 C C . PRO C 2 7 ? -26.043 5.883 -19.230 1.00 95.04 7 PRO C C 1
ATOM 2305 O O . PRO C 2 7 ? -24.821 6.026 -19.141 1.00 95.00 7 PRO C O 1
ATOM 2309 N N . PRO C 2 8 ? -26.604 4.677 -19.469 1.00 95.48 8 PRO C N 1
ATOM 2310 C CA . PRO C 2 8 ? -25.818 3.443 -19.653 1.00 94.75 8 PRO C CA 1
ATOM 2311 C C . PRO C 2 8 ? -25.256 3.302 -21.078 1.00 93.84 8 PRO C C 1
ATOM 2312 O O . PRO C 2 8 ? -24.243 3.916 -21.425 1.00 93.67 8 PRO C O 1
ATOM 2316 N N . LYS C 2 9 ? -25.923 2.468 -21.877 1.00 92.94 9 LYS C N 1
ATOM 2317 C CA . LYS C 2 9 ? -25.577 2.215 -23.279 1.00 92.06 9 LYS C CA 1
ATOM 2318 C C . LYS C 2 9 ? -24.082 2.282 -23.583 1.00 91.92 9 LYS C C 1
ATOM 2319 O O . LYS C 2 9 ? -23.263 1.794 -22.796 1.00 92.32 9 LYS C O 1
ATOM 2325 N N . TYR C 2 10 ? -23.738 2.874 -24.732 1.00 90.41 10 TYR C N 1
ATOM 2326 C CA . TYR C 2 10 ? -22.341 3.031 -25.154 1.00 89.49 10 TYR C CA 1
ATOM 2327 C C . TYR C 2 10 ? -21.592 1.692 -25.174 1.00 89.92 10 TYR C C 1
ATOM 2328 O O . TYR C 2 10 ? -22.163 0.654 -24.821 1.00 90.43 10 TYR C O 1
ATOM 2337 N N . ILE C 2 11 ? -20.322 1.712 -25.596 1.00 89.62 11 ILE C N 1
ATOM 2338 C CA . ILE C 2 11 ? -19.518 0.488 -25.640 1.00 89.10 11 ILE C CA 1
ATOM 2339 C C . ILE C 2 11 ? -18.070 0.642 -25.186 1.00 88.04 11 ILE C C 1
ATOM 2340 O O . ILE C 2 11 ? -17.629 -0.080 -24.296 1.00 88.26 11 ILE C O 1
ATOM 2345 N N . THR C 2 12 ? -17.323 1.559 -25.798 1.00 86.72 12 THR C N 1
ATOM 2346 C CA . THR C 2 12 ? -15.923 1.758 -25.410 1.00 86.53 12 THR C CA 1
ATOM 2347 C C . THR C 2 12 ? -15.343 3.111 -25.830 1.00 86.26 12 THR C C 1
ATOM 2348 O O . THR C 2 12 ? -15.291 4.017 -24.968 1.00 84.84 12 THR C O 1
ATOM 2353 N N . SER D 2 4 ? 39.995 6.393 -57.940 1.00 94.48 4 SER D N 1
ATOM 2354 C CA . SER D 2 4 ? 40.335 7.788 -58.356 1.00 95.11 4 SER D CA 1
ATOM 2355 C C . SER D 2 4 ? 39.094 8.637 -58.599 1.00 95.37 4 SER D C 1
ATOM 2356 O O . SER D 2 4 ? 38.705 9.441 -57.748 1.00 95.06 4 SER D O 1
ATOM 2359 N N . LEU D 2 5 ? 38.492 8.459 -59.772 1.00 96.11 5 LEU D N 1
ATOM 2360 C CA . LEU D 2 5 ? 37.291 9.190 -60.150 1.00 96.91 5 LEU D CA 1
ATOM 2361 C C . LEU D 2 5 ? 36.238 9.022 -59.057 1.00 98.06 5 LEU D C 1
ATOM 2362 O O . LEU D 2 5 ? 35.789 10.012 -58.463 1.00 98.82 5 LEU D O 1
ATOM 2367 N N . ILE D 2 6 ? 35.854 7.769 -58.795 1.00 98.37 6 ILE D N 1
ATOM 2368 C CA . ILE D 2 6 ? 34.867 7.442 -57.757 1.00 98.61 6 ILE D CA 1
ATOM 2369 C C . ILE D 2 6 ? 33.466 8.006 -58.086 1.00 99.61 6 ILE D C 1
ATOM 2370 O O . ILE D 2 6 ? 33.353 9.097 -58.647 1.00 99.37 6 ILE D O 1
ATOM 2375 N N . PRO D 2 7 ? 32.388 7.247 -57.776 1.00 100.37 7 PRO D N 1
ATOM 2376 C CA . PRO D 2 7 ? 30.999 7.677 -58.031 1.00 100.28 7 PRO D CA 1
ATOM 2377 C C . PRO D 2 7 ? 30.322 8.383 -56.823 1.00 101.04 7 PRO D C 1
ATOM 2378 O O . PRO D 2 7 ? 29.669 7.715 -56.002 1.00 100.70 7 PRO D O 1
ATOM 2382 N N . PRO D 2 8 ? 30.468 9.731 -56.703 1.00 101.14 8 PRO D N 1
ATOM 2383 C CA . PRO D 2 8 ? 29.892 10.555 -55.619 1.00 99.93 8 PRO D CA 1
ATOM 2384 C C . PRO D 2 8 ? 28.538 11.274 -55.869 1.00 98.19 8 PRO D C 1
ATOM 2385 O O . PRO D 2 8 ? 27.748 10.884 -56.736 1.00 97.61 8 PRO D O 1
ATOM 2389 N N . LYS D 2 9 ? 28.302 12.324 -55.075 1.00 96.56 9 LYS D N 1
ATOM 2390 C CA . LYS D 2 9 ? 27.095 13.165 -55.119 1.00 95.16 9 LYS D CA 1
ATOM 2391 C C . LYS D 2 9 ? 25.814 12.527 -54.571 1.00 94.66 9 LYS D C 1
ATOM 239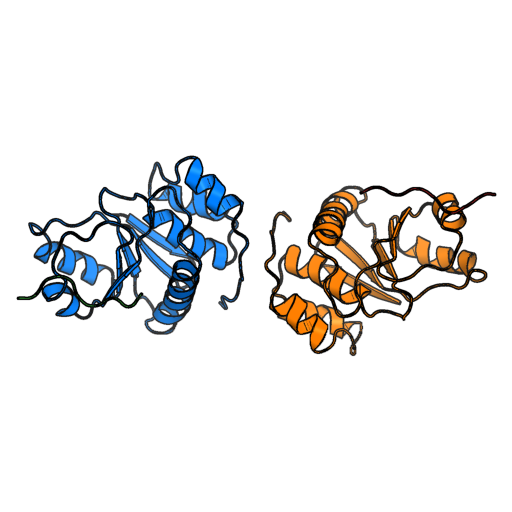2 O O . LYS D 2 9 ? 25.173 11.702 -55.229 1.00 94.82 9 LYS D O 1
ATOM 2398 N N . TYR D 2 10 ? 25.438 12.939 -53.361 1.00 93.85 10 TYR D N 1
ATOM 2399 C CA . TYR D 2 10 ? 24.247 12.419 -52.693 1.00 92.66 10 TYR D CA 1
ATOM 2400 C C . TYR D 2 10 ? 23.777 13.293 -51.512 1.00 92.24 10 TYR D C 1
ATOM 2401 O O . TYR D 2 10 ? 24.584 13.757 -50.694 1.00 91.01 10 TYR D O 1
ATOM 2410 N N . ILE D 2 11 ? 22.462 13.513 -51.447 1.00 91.72 11 ILE D N 1
ATOM 2411 C CA . ILE D 2 11 ? 21.831 14.315 -50.395 1.00 90.86 11 ILE D CA 1
ATOM 2412 C C . ILE D 2 11 ? 21.282 13.427 -49.267 1.00 89.84 11 ILE D C 1
ATOM 2413 O O . ILE D 2 11 ? 21.643 12.257 -49.174 1.00 89.33 11 ILE D O 1
ATOM 2418 N N . THR D 2 12 ? 20.422 13.979 -48.410 1.00 88.79 12 THR D N 1
ATOM 2419 C CA . THR D 2 12 ? 19.846 13.210 -47.298 1.00 88.02 12 THR D CA 1
ATOM 2420 C C . THR D 2 12 ? 19.085 11.977 -47.809 1.00 87.99 12 THR D C 1
ATOM 2421 O O . THR D 2 12 ? 19.049 11.767 -49.040 1.00 87.97 12 THR D O 1
#

InterPro domains:
  IPR000387 Tyrosine-specific protein phosphatases domain [PS50056] (82-148)
  IPR003595 Protein-tyrosine phosphatase, catalytic [SM00404] (60-155)
  IPR020422 Dual specificity protein phosphatase domain [PS50054] (8-161)
  IPR029021 Protein-tyrosine phosphatase-like [G3DSA:3.90.190.10] (4-173)
  IPR029021 Protein-tyrosine phosphatase-like [SSF52799] (8-167)
  IPR050561 Protein Tyrosine Phosphatase [PTHR23339] (27-171)

Nearest PDB structures (foldseek):
  1rxd-assembly2_B  TM=9.926E-01  e=2.939E-27  Homo sapiens
  1xm2-assembly1_A  TM=9.802E-01  e=3.330E-25  Homo sapiens
  5k22-assembly1_A  TM=9.532E-01  e=2.035E-22  Homo sapiens
  5tsr-assembly1_C  TM=9.637E-01  e=4.009E-21  Homo sapiens
  8ct8-assembly2_D  TM=9.471E-01  e=8.391E-18  Drosophila melanogaster

B-factor: mean 67.0, std 12.52, range [38.38, 101.14]